Protein AF-A0A533SI82-F1 (afdb_monomer)

Radius of gyration: 21.53 Å; Cα contacts (8 Å, |Δi|>4): 261; chains: 1; bounding box: 60×44×51 Å

Foldseek 3Di:
DPPVVLLVLLVQLLVLLLLQLVLQLLCQVLVVPVPDPPVSVVSNVSSCVSNVVSVVSNCVSVVVLVVVCVVDVVSLQDLSVLLSLLSSLCSLVVLLLLLVLLLQLQVLCVVVVADSCLAPGQRVHDNSSSVSSNVSSVVSNVVSVVVVVVSVVDPCNDPSSVVSVLVSLLVQLVQLQVLQLVLVVLVVCLVPDPPPPPVRNSSSSPSNSCSSNVSSVVSNVVSVVVLVVVCPDPVSVPDPVVVVSVVVVVVVVVVSVVD

pLDDT: mean 84.88, std 14.89, range [48.56, 98.69]

Mean predicted aligned error: 7.9 Å

Sequence (259 aa):
MRTIRRIYVYLVTLVSLEVVVWGTIGLARTFVHQRQIGGMASDLAGSLALTLVGIPVFLLHWGMAQRSASRDAEEWTDRTRGVFFYAALVGTLLPAVQSGMALVDRLLLAIMRLPAASALVGNGQSAWDNGIALVINAVAALYLFNRLQRDRRLPEALPGLNEVRRLYRVVWLLYGLGLTILGVQMLVAYILRPTGGQIPASGAVLANTLTLLAAGLPLWQFTWRAMQAGLDQAGERESLLRWVVLYLLSLAGVGTVLT

Structure (mmCIF, N/CA/C/O backbone):
data_AF-A0A533SI82-F1
#
_entry.id   AF-A0A533SI82-F1
#
loop_
_atom_site.group_PDB
_atom_site.id
_a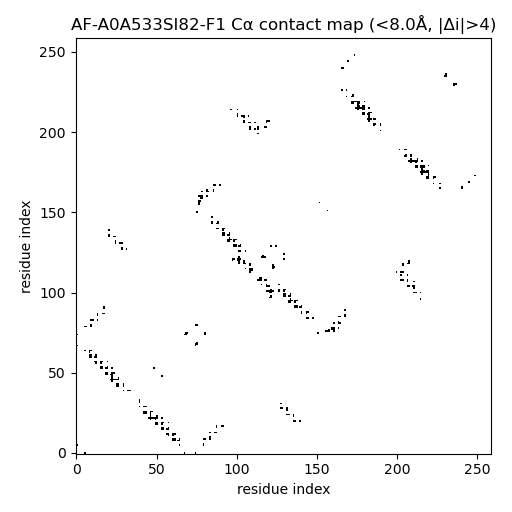tom_site.type_symbol
_atom_site.label_atom_id
_atom_site.label_alt_id
_atom_site.label_comp_id
_atom_site.label_asym_id
_atom_site.label_entity_id
_atom_site.label_seq_id
_atom_site.pdbx_PDB_ins_code
_atom_site.Cartn_x
_atom_site.Cartn_y
_atom_site.Cartn_z
_atom_site.occupancy
_atom_site.B_iso_or_equiv
_atom_site.auth_seq_id
_atom_site.auth_comp_id
_atom_site.auth_asym_id
_atom_site.auth_atom_id
_atom_site.pdbx_PDB_model_num
ATOM 1 N N . MET A 1 1 ? -21.159 -4.899 23.270 1.00 63.16 1 MET A N 1
ATOM 2 C CA . MET A 1 1 ? -20.915 -6.378 23.167 1.00 63.16 1 MET A CA 1
ATOM 3 C C . MET A 1 1 ? -19.779 -6.834 24.097 1.00 63.16 1 MET A C 1
ATOM 5 O O . MET A 1 1 ? -18.987 -5.991 24.483 1.00 63.16 1 MET A O 1
ATOM 9 N N . ARG A 1 2 ? -19.628 -8.136 24.439 1.00 80.19 2 ARG A N 1
ATOM 10 C CA . ARG A 1 2 ? -18.401 -8.631 25.127 1.00 80.19 2 ARG A CA 1
ATOM 11 C C . ARG A 1 2 ? -17.167 -8.378 24.239 1.00 80.19 2 ARG A C 1
ATOM 13 O O . ARG A 1 2 ? -17.214 -8.718 23.057 1.00 80.19 2 ARG A O 1
ATOM 20 N N . THR A 1 3 ? -16.070 -7.859 24.799 1.00 81.94 3 THR A N 1
ATOM 21 C CA . THR A 1 3 ? -14.843 -7.437 24.081 1.00 81.94 3 THR A CA 1
ATOM 22 C C . THR A 1 3 ? -14.308 -8.483 23.098 1.00 81.94 3 THR A C 1
ATOM 24 O O . THR A 1 3 ? -13.972 -8.157 21.963 1.00 81.94 3 THR A O 1
ATOM 27 N N . ILE A 1 4 ? -14.320 -9.764 23.482 1.00 86.69 4 ILE A N 1
ATOM 28 C CA . ILE A 1 4 ? -13.859 -10.880 22.636 1.00 86.69 4 ILE A CA 1
ATOM 29 C C . ILE A 1 4 ? -14.687 -10.996 21.348 1.00 86.69 4 ILE A C 1
ATOM 31 O O . ILE A 1 4 ? -14.134 -11.135 20.259 1.00 86.69 4 ILE A O 1
ATOM 35 N N . ARG A 1 5 ? -16.019 -10.884 21.447 1.00 88.69 5 ARG A N 1
ATOM 36 C CA . ARG A 1 5 ? -16.916 -10.955 20.283 1.00 88.69 5 ARG A CA 1
ATOM 37 C C . ARG A 1 5 ? -16.646 -9.807 19.313 1.00 88.69 5 ARG A C 1
ATOM 39 O O . ARG A 1 5 ? -16.683 -10.010 18.105 1.00 88.69 5 ARG A O 1
ATOM 46 N N . ARG A 1 6 ? -16.364 -8.616 19.838 1.00 86.44 6 ARG A N 1
ATOM 47 C CA . ARG A 1 6 ? -16.069 -7.422 19.041 1.00 86.44 6 ARG A CA 1
ATOM 48 C C . ARG A 1 6 ? -14.760 -7.576 18.265 1.00 86.44 6 ARG A C 1
ATOM 50 O O . ARG A 1 6 ? -14.745 -7.352 17.058 1.00 86.44 6 ARG A O 1
ATOM 57 N N . ILE A 1 7 ? -13.697 -8.034 18.934 1.00 89.50 7 ILE A N 1
ATOM 58 C CA . ILE A 1 7 ? -12.407 -8.338 18.293 1.00 89.50 7 ILE A CA 1
ATOM 59 C C . ILE A 1 7 ? -12.596 -9.377 17.185 1.00 89.50 7 ILE A C 1
ATOM 61 O O . ILE A 1 7 ? -12.136 -9.158 16.069 1.00 89.50 7 ILE A O 1
ATOM 65 N N . TYR A 1 8 ? -13.324 -10.463 17.466 1.00 93.50 8 TYR A N 1
ATOM 66 C CA . TYR A 1 8 ? -13.633 -11.495 16.475 1.00 93.50 8 TYR A CA 1
ATOM 67 C C . TYR A 1 8 ? -14.335 -10.917 15.239 1.00 93.50 8 TYR A C 1
ATOM 69 O O . TYR A 1 8 ? -13.873 -11.126 14.120 1.00 93.50 8 TYR A O 1
ATOM 77 N N . VAL A 1 9 ? -15.412 -10.144 15.424 1.00 94.25 9 VAL A N 1
ATOM 78 C CA . VAL A 1 9 ? -16.172 -9.574 14.300 1.00 94.25 9 VAL A CA 1
ATOM 79 C C . VAL A 1 9 ? -15.291 -8.658 13.450 1.00 94.25 9 VAL A C 1
ATOM 81 O O . VAL A 1 9 ? -15.310 -8.777 12.226 1.00 94.25 9 VAL A O 1
ATOM 84 N N . TYR A 1 10 ? -14.495 -7.776 14.062 1.00 93.38 10 TYR A N 1
ATOM 85 C CA . TYR A 1 10 ? -13.605 -6.886 13.311 1.00 93.38 10 TYR A CA 1
ATOM 86 C C . TYR A 1 10 ? -12.462 -7.631 12.617 1.00 93.38 10 TYR A C 1
ATOM 88 O O . TYR A 1 10 ? -12.136 -7.292 11.483 1.00 93.38 10 TYR A O 1
ATOM 96 N N . LEU A 1 11 ? -11.890 -8.661 13.246 1.00 95.69 11 LEU A N 1
ATOM 97 C CA . LEU A 1 11 ? -10.841 -9.475 12.635 1.00 95.69 11 LEU A CA 1
ATOM 98 C C . LEU A 1 11 ? -11.370 -10.232 11.413 1.00 95.69 11 LEU A C 1
ATOM 100 O O . LEU A 1 11 ? -10.774 -10.163 10.343 1.00 95.69 11 LEU A O 1
ATOM 104 N N . VAL A 1 12 ? -12.520 -10.900 11.544 1.00 97.81 12 VAL A N 1
ATOM 105 C CA . VAL A 1 12 ? -13.151 -11.609 10.421 1.00 97.81 12 VAL A CA 1
ATOM 106 C C . VAL A 1 12 ? -13.551 -10.631 9.322 1.00 97.81 12 VAL A C 1
ATOM 108 O O . VAL A 1 12 ? -13.351 -10.924 8.145 1.00 97.81 12 VAL A O 1
ATOM 111 N N . THR A 1 13 ? -14.052 -9.444 9.676 1.00 97.38 13 THR A N 1
ATOM 112 C CA . THR A 1 13 ? -14.359 -8.395 8.692 1.00 97.38 13 THR A CA 1
ATOM 113 C C . THR A 1 13 ? -13.103 -7.939 7.948 1.00 97.38 13 THR A C 1
ATOM 115 O O . THR A 1 13 ? -13.150 -7.771 6.736 1.00 97.38 13 THR A O 1
ATOM 118 N N . LEU A 1 14 ? -11.977 -7.762 8.645 1.00 97.88 14 LEU A N 1
ATOM 119 C CA . LEU A 1 14 ? -10.710 -7.357 8.035 1.00 97.88 14 LEU A CA 1
ATOM 120 C C . LEU A 1 14 ? -10.198 -8.422 7.062 1.00 97.88 14 LEU A C 1
ATOM 122 O O . LEU A 1 14 ? -9.906 -8.116 5.913 1.00 97.88 14 LEU A O 1
ATOM 126 N N . VAL A 1 15 ? -10.137 -9.679 7.504 1.00 98.19 15 VAL A N 1
ATOM 127 C CA . VAL A 1 15 ? -9.652 -10.785 6.668 1.00 98.19 15 VAL A CA 1
ATOM 128 C C . VAL A 1 15 ? -10.567 -10.997 5.463 1.00 98.19 15 VAL A C 1
ATOM 130 O O . VAL A 1 15 ? -10.088 -11.136 4.343 1.00 98.19 15 VAL A O 1
ATOM 133 N N . SER A 1 16 ? -11.887 -10.981 5.662 1.00 98.31 16 SER A N 1
ATOM 134 C CA . SER A 1 16 ? -12.836 -11.139 4.553 1.00 98.31 16 SER A CA 1
ATOM 135 C C . SER A 1 16 ? -12.820 -9.959 3.579 1.00 98.31 16 SER A C 1
ATOM 137 O O . SER A 1 16 ? -12.991 -10.183 2.385 1.00 98.31 16 SER A O 1
ATOM 139 N N . LEU A 1 17 ? -12.550 -8.732 4.040 1.00 98.38 17 LEU A N 1
ATOM 140 C CA . LEU A 1 17 ? -12.315 -7.587 3.159 1.00 98.38 17 LEU A CA 1
ATOM 141 C C . LEU A 1 17 ? -11.115 -7.834 2.238 1.00 98.38 17 LEU A C 1
ATOM 143 O O . LEU A 1 17 ? -11.249 -7.674 1.028 1.00 98.38 17 LEU A O 1
ATOM 147 N N . GLU A 1 18 ? -9.975 -8.252 2.793 1.00 98.31 18 GLU A N 1
ATOM 148 C CA . GLU A 1 18 ? -8.778 -8.569 2.003 1.00 98.31 18 GLU A CA 1
ATOM 149 C C . GLU A 1 18 ? -9.065 -9.694 1.001 1.00 98.31 18 GLU A C 1
ATOM 151 O O . GLU A 1 18 ? -8.754 -9.566 -0.181 1.00 98.31 18 GLU A O 1
ATOM 156 N N . VAL A 1 19 ? -9.755 -10.757 1.426 1.00 98.50 19 VAL A N 1
ATOM 157 C CA . VAL A 1 19 ? -10.180 -11.850 0.534 1.00 98.50 19 VAL A CA 1
ATOM 158 C C . VAL A 1 19 ? -11.037 -11.334 -0.627 1.00 98.50 19 VAL A C 1
ATOM 160 O O . VAL A 1 19 ? -10.801 -11.718 -1.773 1.00 98.50 19 VAL A O 1
ATOM 163 N N . VAL A 1 20 ? -11.997 -10.436 -0.370 1.00 98.62 20 VAL A N 1
ATOM 164 C CA . VAL A 1 20 ? -12.816 -9.824 -1.430 1.00 98.62 20 VAL A CA 1
ATOM 165 C C . VAL A 1 20 ? -11.966 -8.966 -2.361 1.00 98.62 20 VAL A C 1
ATOM 167 O O . VAL A 1 20 ? -12.130 -9.060 -3.578 1.00 98.62 20 VAL A O 1
ATOM 170 N N . VAL A 1 21 ? -11.062 -8.143 -1.826 1.00 98.50 21 VAL A N 1
ATOM 171 C CA . VAL A 1 21 ? -10.183 -7.274 -2.622 1.00 98.50 21 VAL A CA 1
ATOM 172 C C . VAL A 1 21 ? -9.299 -8.114 -3.545 1.00 98.50 21 VAL A C 1
ATOM 174 O O . VAL A 1 21 ? -9.324 -7.905 -4.758 1.00 98.50 21 VAL A O 1
ATOM 177 N N . TRP A 1 22 ? -8.592 -9.112 -3.011 1.00 97.88 22 TRP A N 1
ATOM 178 C CA . TRP A 1 22 ? -7.720 -9.992 -3.793 1.00 97.88 22 TRP A CA 1
ATOM 179 C C . TRP A 1 22 ? -8.493 -10.858 -4.791 1.00 97.88 22 TRP A C 1
ATOM 181 O O . TRP A 1 22 ? -8.070 -10.965 -5.942 1.00 97.88 22 TRP A O 1
ATOM 191 N N . GLY A 1 23 ? -9.651 -11.404 -4.403 1.00 97.75 23 GLY A N 1
ATOM 192 C CA . GLY A 1 23 ? -10.532 -12.135 -5.318 1.00 97.75 23 GLY A CA 1
ATOM 193 C C . GLY A 1 23 ? -11.011 -11.260 -6.478 1.00 97.75 23 GLY A C 1
ATOM 194 O O . GLY A 1 23 ? -10.941 -11.663 -7.636 1.00 97.75 23 GLY A O 1
ATOM 195 N N . THR A 1 24 ? -11.403 -10.014 -6.198 1.00 97.94 24 THR A N 1
ATOM 196 C CA . THR A 1 24 ? -11.850 -9.062 -7.229 1.00 97.94 24 THR A CA 1
ATOM 197 C C . THR A 1 24 ? -10.708 -8.648 -8.160 1.00 97.94 24 THR A C 1
ATOM 199 O O . THR A 1 24 ? -10.911 -8.570 -9.370 1.00 97.94 24 THR A O 1
ATOM 202 N N . ILE A 1 25 ? -9.500 -8.424 -7.626 1.00 97.38 25 ILE A N 1
ATOM 203 C CA . ILE A 1 25 ? -8.298 -8.148 -8.431 1.00 97.38 25 ILE A CA 1
ATOM 204 C C . ILE A 1 25 ? -7.989 -9.331 -9.349 1.00 97.38 25 ILE A C 1
ATOM 206 O O . ILE A 1 25 ? -7.780 -9.130 -10.545 1.00 97.38 25 ILE A O 1
ATOM 210 N N . GLY A 1 26 ? -7.988 -10.552 -8.810 1.00 95.25 26 GLY A N 1
ATOM 211 C CA . GLY A 1 26 ? -7.759 -11.774 -9.578 1.00 95.25 26 GLY A CA 1
ATOM 212 C C . GLY A 1 26 ? -8.779 -11.939 -10.702 1.00 95.25 26 GLY A C 1
ATOM 213 O O . GLY A 1 26 ? -8.396 -12.048 -11.867 1.00 95.25 26 GLY A O 1
ATOM 214 N N . LEU A 1 27 ? -10.075 -11.824 -10.385 1.00 94.31 27 LEU A N 1
ATOM 215 C CA . LEU A 1 27 ? -11.155 -11.885 -11.373 1.00 94.31 27 LEU A CA 1
ATOM 216 C C . LEU A 1 27 ? -10.958 -10.849 -12.479 1.00 94.31 27 LEU A C 1
ATOM 218 O O . LEU A 1 27 ? -10.964 -11.202 -13.655 1.00 94.31 27 LEU A O 1
ATOM 222 N N . ALA A 1 28 ? -10.717 -9.587 -12.123 1.00 94.75 28 ALA A N 1
ATOM 223 C CA . ALA A 1 28 ? -10.492 -8.522 -13.094 1.00 94.75 28 ALA A CA 1
ATOM 224 C C . ALA A 1 28 ? -9.292 -8.813 -14.016 1.00 94.75 28 ALA A C 1
ATOM 226 O O . ALA A 1 28 ? -9.371 -8.575 -15.222 1.00 94.75 28 ALA A O 1
ATOM 227 N N . ARG A 1 29 ? -8.203 -9.388 -13.486 1.00 92.94 29 ARG A N 1
ATOM 228 C CA . ARG A 1 29 ? -7.027 -9.777 -14.283 1.00 92.94 29 ARG A CA 1
ATOM 229 C C . ARG A 1 29 ? -7.328 -10.909 -15.263 1.00 92.94 29 ARG A C 1
ATOM 231 O O . ARG A 1 29 ? -6.806 -10.869 -16.379 1.00 92.94 29 ARG A O 1
ATOM 238 N N . THR A 1 30 ? -8.194 -11.865 -14.910 1.00 90.56 30 THR A N 1
ATOM 239 C CA . THR A 1 30 ? -8.569 -12.963 -15.826 1.00 90.56 30 THR A CA 1
ATOM 240 C C . THR A 1 30 ? -9.277 -12.471 -17.090 1.00 90.56 30 THR A C 1
ATOM 242 O O . THR A 1 30 ? -9.022 -12.994 -18.173 1.00 90.56 30 THR A O 1
ATOM 245 N N . PHE A 1 31 ? -10.081 -11.405 -16.995 1.00 86.88 31 PHE A N 1
ATOM 246 C CA . PHE A 1 31 ? -10.734 -10.798 -18.161 1.00 86.88 31 PHE A CA 1
ATOM 247 C C . PHE A 1 31 ? -9.752 -10.126 -19.125 1.00 86.88 31 PHE A C 1
ATOM 249 O O . PHE A 1 31 ? -10.057 -10.010 -20.309 1.00 86.88 31 PHE A O 1
ATOM 256 N N . VAL A 1 32 ? -8.583 -9.694 -18.642 1.00 87.25 32 VAL A N 1
ATOM 257 C CA . VAL A 1 32 ? -7.548 -9.062 -19.475 1.00 87.25 32 VAL A CA 1
ATOM 258 C C . VAL A 1 32 ? -6.629 -10.103 -20.118 1.00 87.25 32 VAL A C 1
ATOM 260 O O . VAL A 1 32 ? -6.249 -9.963 -21.280 1.00 87.25 32 VAL A O 1
ATOM 263 N N . HIS A 1 33 ? -6.294 -11.179 -19.404 1.00 80.12 33 HIS A N 1
ATOM 264 C CA . HIS A 1 33 ? -5.300 -12.170 -19.833 1.00 80.12 33 HIS A CA 1
ATOM 265 C C . HIS A 1 33 ? -5.865 -13.287 -20.731 1.00 80.12 33 HIS A C 1
ATOM 267 O O . HIS A 1 33 ? -5.361 -14.406 -20.695 1.00 80.12 33 HIS A O 1
ATOM 273 N N . GLN A 1 34 ? -6.857 -12.991 -21.586 1.00 62.66 34 GLN A N 1
ATOM 274 C CA . GLN A 1 34 ? -7.662 -13.928 -22.408 1.00 62.66 34 GLN A CA 1
ATOM 275 C C . GLN A 1 34 ? -6.909 -14.953 -23.306 1.00 62.66 34 GLN A C 1
ATOM 277 O O . GLN A 1 34 ? -7.550 -15.712 -24.024 1.00 62.66 34 GLN A O 1
ATOM 282 N N . ARG A 1 35 ? -5.570 -15.037 -23.285 1.00 57.12 35 ARG A N 1
ATOM 283 C CA . ARG A 1 35 ? -4.756 -15.824 -24.235 1.00 57.12 35 ARG A CA 1
ATOM 284 C C . ARG A 1 35 ? -3.995 -17.038 -23.682 1.00 57.12 35 ARG A C 1
ATOM 286 O O . ARG A 1 35 ? -3.288 -17.670 -24.460 1.00 57.12 35 ARG A O 1
ATOM 293 N N . GLN A 1 36 ? -4.108 -17.411 -22.404 1.00 56.59 36 GLN A N 1
ATOM 294 C CA . GLN A 1 36 ? -3.410 -18.600 -21.870 1.00 56.59 36 GLN A CA 1
ATOM 295 C C . GLN A 1 36 ? -4.384 -19.735 -21.518 1.00 56.59 36 GLN A C 1
ATOM 297 O O . GLN A 1 36 ? -4.986 -19.753 -20.451 1.00 56.59 36 GLN A O 1
ATOM 302 N N . ILE A 1 37 ? -4.505 -20.712 -22.423 1.00 49.94 37 ILE A N 1
ATOM 303 C CA . ILE A 1 37 ? -5.544 -21.765 -22.443 1.00 49.94 37 ILE A CA 1
ATOM 304 C C . ILE A 1 37 ? -5.427 -22.789 -21.278 1.00 49.94 37 ILE A C 1
ATOM 306 O O . ILE A 1 37 ? -6.346 -23.566 -21.056 1.00 49.94 37 ILE A O 1
ATOM 310 N N . GLY A 1 38 ? -4.353 -22.764 -20.472 1.00 56.38 38 GLY A N 1
ATOM 311 C CA . GLY A 1 38 ? -4.140 -23.705 -19.352 1.00 56.38 38 GLY A CA 1
ATOM 312 C C . GLY A 1 38 ? -4.202 -23.105 -17.938 1.00 56.38 38 GLY A C 1
ATOM 313 O O . GLY A 1 38 ? -4.844 -23.680 -17.066 1.00 56.38 38 GLY A O 1
ATOM 314 N N . GLY A 1 39 ? -3.569 -21.948 -17.698 1.00 64.06 39 GLY A N 1
ATOM 315 C CA . GLY A 1 39 ? -3.537 -21.294 -16.372 1.00 64.06 39 GLY A CA 1
ATOM 316 C C . GLY A 1 39 ? -4.796 -20.485 -16.040 1.00 64.06 39 GLY A C 1
ATOM 317 O O . GLY A 1 39 ? -5.120 -20.251 -14.880 1.00 64.06 39 GLY A O 1
ATOM 318 N N . MET A 1 40 ? -5.572 -20.116 -17.062 1.00 71.94 40 MET A N 1
ATOM 319 C CA . MET A 1 40 ? -6.753 -19.274 -16.888 1.00 71.94 40 MET A CA 1
ATOM 320 C C . MET A 1 40 ? -7.848 -19.926 -16.047 1.00 71.94 40 MET A C 1
ATOM 322 O O . MET A 1 40 ? -8.495 -19.239 -15.264 1.00 71.94 40 MET A O 1
ATOM 326 N N . ALA A 1 41 ? -8.067 -21.236 -16.195 1.00 83.75 41 ALA A N 1
ATOM 327 C CA . ALA A 1 41 ? -9.135 -21.926 -15.478 1.00 83.75 41 ALA A CA 1
ATOM 328 C C . ALA A 1 41 ? -8.853 -22.004 -13.970 1.00 83.75 41 ALA A C 1
ATOM 330 O O . ALA A 1 41 ? -9.763 -21.774 -13.177 1.00 83.75 41 ALA A O 1
ATOM 331 N N . SER A 1 42 ? -7.604 -22.272 -13.568 1.00 87.12 42 SER A N 1
ATOM 332 C CA . SER A 1 42 ? -7.208 -22.294 -12.155 1.00 87.12 42 SER A CA 1
ATOM 333 C C . SER A 1 42 ? -7.249 -20.904 -11.529 1.00 87.12 42 SER A C 1
ATOM 335 O O . SER A 1 42 ? -7.786 -20.753 -10.433 1.00 87.12 42 SER A O 1
ATOM 337 N N . ASP A 1 43 ? -6.754 -19.884 -12.235 1.00 88.19 43 ASP A N 1
ATOM 338 C CA . ASP A 1 43 ? -6.733 -18.506 -11.734 1.00 88.19 43 ASP A CA 1
ATOM 339 C C . ASP A 1 43 ? -8.150 -17.939 -11.612 1.00 88.19 43 ASP A C 1
ATOM 341 O O . ASP A 1 43 ? -8.494 -17.297 -10.615 1.00 88.19 43 ASP A O 1
ATOM 345 N N . LEU A 1 44 ? -9.005 -18.232 -12.597 1.00 91.19 44 LEU A N 1
ATOM 346 C CA . LEU A 1 44 ? -10.418 -17.873 -12.571 1.00 91.19 44 LEU A CA 1
ATOM 347 C C . LEU A 1 44 ? -11.149 -18.604 -11.447 1.00 91.19 44 LEU A C 1
ATOM 349 O O . LEU A 1 44 ? -11.853 -17.957 -10.679 1.00 91.19 44 LEU A O 1
ATOM 353 N N . ALA A 1 45 ? -10.971 -19.921 -11.313 1.00 93.56 45 ALA A N 1
ATOM 354 C CA . ALA A 1 45 ? -11.611 -20.702 -10.257 1.00 93.56 45 ALA A CA 1
ATOM 355 C C . ALA A 1 45 ? -11.176 -20.234 -8.861 1.00 93.56 45 ALA A C 1
ATOM 357 O O . ALA A 1 45 ? -12.025 -20.054 -7.990 1.00 93.56 45 ALA A O 1
ATOM 358 N N . GLY A 1 46 ? -9.881 -19.974 -8.659 1.00 94.50 46 GLY A N 1
ATOM 359 C CA . GLY A 1 46 ? -9.354 -19.434 -7.406 1.00 94.50 46 GLY A CA 1
ATOM 360 C C . GLY A 1 46 ? -9.927 -18.054 -7.088 1.00 94.50 46 GLY A C 1
ATOM 361 O O . GLY A 1 46 ? -10.407 -17.819 -5.979 1.00 94.50 46 GLY A O 1
ATOM 362 N N . SER A 1 47 ? -9.963 -17.159 -8.075 1.00 95.25 47 SER A N 1
ATOM 363 C CA . SER A 1 47 ? -10.514 -15.811 -7.902 1.00 95.25 47 SER A CA 1
ATOM 364 C C . SER A 1 47 ? -12.027 -15.836 -7.650 1.00 95.25 47 SER A C 1
ATOM 366 O O . SER A 1 47 ? -12.517 -15.138 -6.764 1.00 95.25 47 SER A O 1
ATOM 368 N N . LEU A 1 48 ? -12.767 -16.700 -8.356 1.00 96.00 48 LEU A N 1
ATOM 369 C CA . LEU A 1 48 ? -14.190 -16.947 -8.112 1.00 96.00 48 LEU A CA 1
ATOM 370 C C . LEU A 1 48 ? -14.419 -17.498 -6.707 1.00 96.00 48 LEU A C 1
ATOM 372 O O . LEU A 1 48 ? -15.317 -17.019 -6.024 1.00 96.00 48 LEU A O 1
ATOM 376 N N . ALA A 1 49 ? -13.615 -18.458 -6.249 1.00 97.38 49 ALA A N 1
ATOM 377 C CA . ALA A 1 49 ? -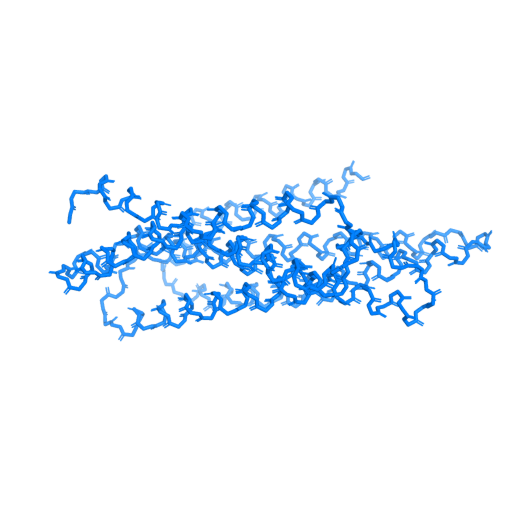13.741 -19.024 -4.910 1.00 97.38 49 ALA A CA 1
ATOM 378 C C . ALA A 1 49 ? -13.545 -17.952 -3.825 1.00 97.38 49 ALA A C 1
ATOM 380 O O . ALA A 1 49 ? -14.377 -17.834 -2.922 1.00 97.38 49 ALA A O 1
ATOM 381 N N . LEU A 1 50 ? -12.501 -17.123 -3.949 1.00 97.94 50 LEU A N 1
ATOM 382 C CA . LEU A 1 50 ? -12.260 -16.004 -3.033 1.00 97.94 50 LEU A CA 1
ATOM 383 C C . LEU A 1 50 ? -13.435 -15.022 -3.027 1.00 97.94 50 LEU A C 1
ATOM 385 O O . LEU A 1 50 ? -13.897 -14.630 -1.959 1.00 97.94 50 LEU A O 1
ATOM 389 N N . THR A 1 51 ? -13.964 -14.652 -4.192 1.00 96.94 51 THR A N 1
ATOM 390 C CA . THR A 1 51 ? -15.066 -13.687 -4.286 1.00 96.94 51 THR A CA 1
ATOM 391 C C . THR A 1 51 ? -16.397 -14.263 -3.792 1.00 96.94 51 THR A C 1
ATOM 393 O O . THR A 1 51 ? -17.095 -13.6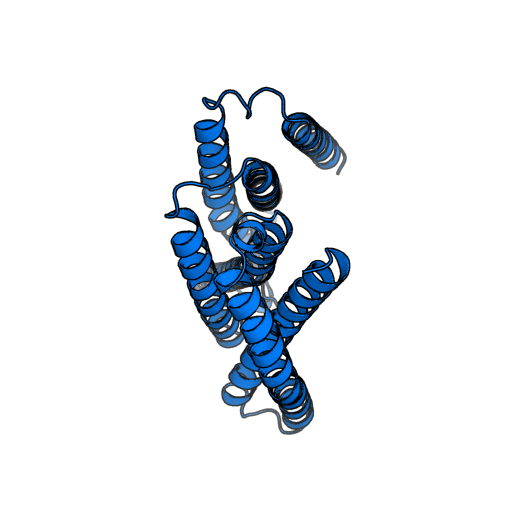04 -3.020 1.00 96.94 51 THR A O 1
ATOM 396 N N . LEU A 1 52 ? -16.743 -15.494 -4.180 1.00 97.62 52 LEU A N 1
ATOM 397 C CA . LEU A 1 52 ? -18.003 -16.152 -3.815 1.00 97.62 52 LEU A CA 1
ATOM 398 C C . LEU A 1 52 ? -18.098 -16.444 -2.316 1.00 97.62 52 LEU A C 1
ATOM 400 O O . LEU A 1 52 ? -19.185 -16.349 -1.755 1.00 97.62 52 LEU A O 1
ATOM 404 N N . VAL A 1 53 ? -16.980 -16.767 -1.658 1.00 98.00 53 VAL A N 1
ATOM 405 C CA . VAL A 1 53 ? -16.939 -16.974 -0.201 1.00 98.00 53 VAL A CA 1
ATOM 406 C C . VAL A 1 53 ? -16.724 -15.652 0.536 1.00 98.00 53 VAL A C 1
ATOM 408 O O . VAL A 1 53 ? -17.394 -15.368 1.529 1.00 98.00 53 VAL A O 1
ATOM 411 N N . GLY A 1 54 ? -15.810 -14.818 0.044 1.00 97.69 54 GLY A N 1
ATOM 412 C CA . GLY A 1 54 ? -15.415 -13.570 0.685 1.00 97.69 54 GLY A CA 1
ATOM 413 C C . GLY A 1 54 ? -16.553 -12.563 0.781 1.00 97.69 54 GLY A C 1
ATOM 414 O O . GLY A 1 54 ? -16.751 -11.991 1.852 1.00 97.69 54 GLY A O 1
ATOM 415 N N . ILE A 1 55 ? -17.327 -12.362 -0.295 1.00 98.12 55 ILE A N 1
ATOM 416 C CA . ILE A 1 55 ? -18.386 -11.340 -0.323 1.00 98.12 55 ILE A CA 1
ATOM 417 C C . ILE A 1 55 ? -19.453 -11.616 0.746 1.00 98.12 55 ILE A C 1
ATOM 419 O O . ILE A 1 55 ? -19.701 -10.719 1.556 1.00 98.12 55 ILE A O 1
ATOM 423 N N . PRO A 1 56 ? -20.074 -12.811 0.822 1.00 98.31 56 PRO A N 1
ATOM 424 C CA . PRO A 1 56 ? -21.064 -13.095 1.856 1.00 98.31 56 PRO A CA 1
ATOM 425 C C . PRO A 1 56 ? -20.498 -12.944 3.267 1.00 98.31 56 PRO A C 1
ATOM 427 O O . PRO A 1 56 ? -21.132 -12.316 4.116 1.00 98.31 56 PRO A O 1
ATOM 430 N N . VAL A 1 57 ? -19.291 -13.466 3.519 1.00 98.31 57 VAL A N 1
ATOM 431 C CA . VAL A 1 57 ? -18.653 -13.374 4.839 1.00 98.31 57 VAL A CA 1
ATOM 432 C C . VAL A 1 57 ? -18.413 -11.913 5.216 1.00 98.31 57 VAL A C 1
ATOM 434 O O . VAL A 1 57 ? -18.785 -11.511 6.323 1.00 98.31 57 VAL A O 1
ATOM 437 N N . PHE A 1 58 ? -17.874 -11.107 4.299 1.00 98.06 58 PHE A N 1
ATOM 438 C CA . PHE A 1 58 ? -17.633 -9.685 4.519 1.00 98.06 58 PHE A CA 1
ATOM 439 C C . PHE A 1 58 ? -18.936 -8.925 4.763 1.00 98.06 58 PHE A C 1
ATOM 441 O O . PHE A 1 58 ? -19.060 -8.246 5.777 1.00 98.06 58 PHE A O 1
ATOM 448 N N . LEU A 1 59 ? -19.936 -9.063 3.888 1.00 97.69 59 LEU A N 1
ATOM 449 C CA . LEU A 1 59 ? -21.204 -8.337 4.011 1.00 97.69 59 LEU A CA 1
ATOM 450 C C . LEU A 1 59 ? -21.930 -8.664 5.321 1.00 97.69 59 LEU A C 1
ATOM 452 O O . LEU A 1 59 ? -22.447 -7.757 5.981 1.00 97.69 59 LEU A O 1
ATOM 456 N N . LEU A 1 60 ? -21.935 -9.936 5.730 1.00 97.94 60 LEU A N 1
ATOM 457 C CA . LEU A 1 60 ? -22.539 -10.364 6.990 1.00 97.94 60 LEU A CA 1
ATOM 458 C C . LEU A 1 60 ? -21.818 -9.748 8.193 1.00 97.94 60 LEU A C 1
ATOM 460 O O . LEU A 1 60 ? -22.463 -9.076 9.002 1.00 97.94 60 LEU A O 1
ATOM 464 N N . HIS A 1 61 ? -20.498 -9.925 8.304 1.00 96.75 61 HIS A N 1
ATOM 465 C CA . HIS A 1 61 ? -19.732 -9.453 9.463 1.00 96.75 61 HIS A CA 1
ATOM 466 C C . HIS A 1 61 ? -19.634 -7.930 9.508 1.00 96.75 61 HIS A C 1
ATOM 468 O O . HIS A 1 61 ? -19.803 -7.331 10.571 1.00 96.75 61 HIS A O 1
ATOM 474 N N . TRP A 1 62 ? -19.488 -7.283 8.355 1.00 95.62 62 TRP A N 1
ATOM 475 C CA . TRP A 1 62 ? -19.495 -5.833 8.263 1.00 95.62 62 TRP A CA 1
ATOM 476 C C . TRP A 1 62 ? -20.861 -5.247 8.616 1.00 95.62 62 TRP A C 1
ATOM 478 O O . TRP A 1 62 ? -20.955 -4.284 9.378 1.00 95.62 62 TRP A O 1
ATOM 488 N N . GLY A 1 63 ? -21.945 -5.861 8.137 1.00 94.38 63 GLY A N 1
ATOM 489 C CA . GLY A 1 63 ? -23.301 -5.482 8.519 1.00 94.38 63 GLY A CA 1
ATOM 490 C C . GLY A 1 63 ? -23.560 -5.667 10.017 1.00 94.38 63 GLY A C 1
ATOM 491 O O . GLY A 1 63 ? -24.259 -4.853 10.621 1.00 94.38 63 GLY A O 1
ATOM 492 N N . MET A 1 64 ? -23.001 -6.712 10.637 1.00 92.12 64 MET A N 1
ATOM 493 C CA . MET A 1 64 ? -23.050 -6.909 12.090 1.00 92.12 64 MET A CA 1
ATOM 494 C C . MET A 1 64 ? -22.255 -5.827 12.828 1.00 92.12 64 MET A C 1
ATOM 496 O O . MET A 1 64 ? -22.795 -5.224 13.754 1.00 92.12 64 MET A O 1
ATOM 500 N N . ALA A 1 65 ? -21.023 -5.531 12.406 1.00 89.38 65 ALA A N 1
ATOM 501 C CA . ALA A 1 65 ? -20.179 -4.493 13.003 1.00 89.38 65 ALA A CA 1
ATOM 502 C C . ALA A 1 65 ? -20.856 -3.114 12.956 1.00 89.38 65 ALA A C 1
ATOM 504 O O . ALA A 1 65 ? -20.895 -2.390 13.951 1.00 89.38 65 ALA A O 1
ATOM 505 N N . GLN A 1 66 ? -21.469 -2.773 11.819 1.00 88.56 66 GLN A N 1
ATOM 506 C CA . GLN A 1 66 ? -22.185 -1.511 11.649 1.00 88.56 66 GLN A CA 1
ATOM 507 C C . GLN A 1 66 ? -23.434 -1.415 12.527 1.00 88.56 66 GLN A C 1
ATOM 509 O O . GLN A 1 66 ? -23.623 -0.403 13.201 1.00 88.56 66 GLN A O 1
ATOM 514 N N . ARG A 1 67 ? -24.263 -2.469 12.555 1.00 87.44 67 ARG A N 1
ATOM 515 C CA . ARG A 1 67 ? -25.461 -2.523 13.409 1.00 87.44 67 ARG A CA 1
ATOM 516 C C . ARG A 1 67 ? -25.111 -2.429 14.891 1.00 87.44 67 ARG A C 1
ATOM 518 O O . ARG A 1 67 ? -25.827 -1.775 15.646 1.00 87.44 67 ARG A O 1
ATOM 525 N N . SER A 1 68 ? -24.022 -3.077 15.296 1.00 84.00 68 SER A N 1
ATOM 526 C CA . SER A 1 68 ? -23.556 -3.088 16.686 1.00 84.00 68 SER A CA 1
ATOM 527 C C . SER A 1 68 ? -23.121 -1.701 17.121 1.00 84.00 68 SER A C 1
ATOM 529 O O . SER A 1 68 ? -23.596 -1.224 18.143 1.00 84.00 68 SER A O 1
ATOM 531 N N . ALA A 1 69 ? -22.335 -1.015 16.289 1.00 77.94 69 ALA A N 1
ATOM 532 C CA . ALA A 1 69 ? -21.993 0.374 16.544 1.00 77.94 69 ALA A CA 1
ATOM 533 C C . ALA A 1 69 ? -23.253 1.237 16.644 1.00 77.94 69 ALA A C 1
ATOM 535 O O . ALA A 1 69 ? -23.477 1.845 17.675 1.00 77.94 69 ALA A O 1
ATOM 536 N N . SER A 1 70 ? -24.160 1.228 15.658 1.00 77.75 70 SER A N 1
ATOM 537 C CA . SER A 1 70 ? -25.355 2.098 15.688 1.00 77.75 70 SER A CA 1
ATOM 538 C C . SER A 1 70 ? -26.252 1.967 16.931 1.00 77.75 70 SER A C 1
ATOM 540 O O . SER A 1 70 ? -27.049 2.862 17.180 1.00 77.75 70 SER A O 1
ATOM 542 N N . ARG A 1 71 ? -26.148 0.866 17.686 1.00 78.44 71 ARG A N 1
ATOM 543 C CA . ARG A 1 71 ? -26.962 0.591 18.878 1.00 78.44 71 ARG A CA 1
ATOM 544 C C . ARG A 1 71 ? -26.280 0.945 20.199 1.00 78.44 71 ARG A C 1
ATOM 546 O O . ARG A 1 71 ? -26.971 1.001 21.207 1.00 78.44 71 ARG A O 1
ATOM 553 N N . ASP A 1 72 ? -24.965 1.132 20.204 1.00 69.81 72 ASP A N 1
ATOM 554 C CA . ASP A 1 72 ? -24.166 1.261 21.422 1.00 69.81 72 ASP A CA 1
ATOM 555 C C . ASP A 1 72 ? -23.107 2.357 21.228 1.00 69.81 72 ASP A C 1
ATOM 557 O O . ASP A 1 72 ? -22.122 2.165 20.512 1.00 69.81 72 ASP A O 1
ATOM 561 N N . ALA A 1 73 ? -23.327 3.528 21.836 1.00 63.34 73 ALA A N 1
ATOM 562 C CA . ALA A 1 73 ? -22.424 4.679 21.739 1.00 63.34 73 ALA A CA 1
ATOM 563 C C . ALA A 1 73 ? -21.014 4.368 22.283 1.00 63.34 73 ALA A C 1
ATOM 565 O O . ALA A 1 73 ? -20.028 4.922 21.800 1.00 63.34 73 ALA A O 1
ATOM 566 N N . GLU A 1 74 ? -20.893 3.411 23.207 1.00 61.06 74 GLU A N 1
ATOM 567 C CA . GLU A 1 74 ? -19.616 2.956 23.766 1.00 61.06 74 GLU A CA 1
ATOM 568 C C . GLU A 1 74 ? -18.835 2.065 22.773 1.00 61.06 74 GLU A C 1
ATOM 570 O O . GLU A 1 74 ? -17.609 1.967 22.800 1.00 61.06 74 GLU A O 1
ATOM 575 N N . GLU A 1 75 ? -19.534 1.429 21.825 1.00 56.09 75 GLU A N 1
ATOM 576 C CA . GLU A 1 75 ? -18.943 0.640 20.735 1.00 56.09 75 GLU A CA 1
ATOM 577 C C . GLU A 1 75 ? -18.446 1.523 19.574 1.00 56.09 75 GLU A C 1
ATOM 579 O O . GLU A 1 75 ? -17.565 1.112 18.812 1.00 56.09 75 GLU A O 1
ATOM 584 N N . TRP A 1 76 ? -18.964 2.750 19.449 1.00 55.16 76 TRP A N 1
ATOM 585 C CA . TRP A 1 76 ? -18.490 3.741 18.472 1.00 55.16 76 TRP A CA 1
ATOM 586 C C . TRP A 1 76 ? -17.109 4.286 18.795 1.00 55.16 76 TRP A C 1
ATOM 588 O O . TRP A 1 76 ? -16.334 4.592 17.888 1.00 55.16 76 TRP A O 1
ATOM 598 N N . THR A 1 77 ? -16.817 4.421 20.078 1.00 60.34 77 THR A N 1
ATOM 599 C CA . THR A 1 77 ? -15.620 5.090 20.569 1.00 60.34 77 THR A CA 1
ATOM 600 C C . THR A 1 77 ? -14.503 4.110 20.944 1.00 60.34 77 THR A C 1
ATOM 602 O O . THR A 1 77 ? -13.392 4.516 21.295 1.00 60.34 77 THR A O 1
ATOM 605 N N . ASP A 1 78 ? -14.761 2.810 20.792 1.00 70.69 78 ASP A N 1
ATOM 606 C CA . ASP A 1 78 ? -13.817 1.758 21.133 1.00 70.69 78 ASP A CA 1
ATOM 607 C C . ASP A 1 78 ? -12.590 1.712 20.202 1.00 70.69 78 ASP A C 1
ATOM 609 O O . ASP A 1 78 ? -12.667 1.811 18.971 1.00 70.69 78 ASP A O 1
ATOM 613 N N . ARG A 1 79 ? -11.430 1.455 20.813 1.00 76.00 79 ARG A N 1
ATOM 614 C CA . ARG A 1 79 ? -10.125 1.303 20.159 1.00 76.00 79 ARG A CA 1
ATOM 615 C C . ARG A 1 79 ? -10.159 0.241 19.060 1.00 76.00 79 ARG A C 1
ATOM 617 O O . ARG A 1 79 ? -9.489 0.411 18.043 1.00 76.00 79 ARG A O 1
ATOM 624 N N . THR A 1 80 ? -10.938 -0.831 19.229 1.00 81.88 80 THR A N 1
ATOM 625 C CA . THR A 1 80 ? -11.002 -1.956 18.275 1.00 81.88 80 THR A CA 1
ATOM 626 C C . THR A 1 80 ? -11.488 -1.539 16.884 1.00 81.88 80 THR A C 1
ATOM 628 O O . THR A 1 80 ? -10.899 -1.947 15.882 1.00 81.88 80 THR A O 1
ATOM 631 N N . ARG A 1 81 ? -12.493 -0.658 16.804 1.00 85.00 81 ARG A N 1
ATOM 632 C CA . ARG A 1 81 ? -13.000 -0.113 15.536 1.00 85.00 81 ARG A CA 1
ATOM 633 C C . ARG A 1 81 ? -11.951 0.751 14.842 1.00 85.00 81 ARG A C 1
ATOM 635 O O . ARG A 1 81 ? -11.772 0.661 13.629 1.00 85.00 81 ARG A O 1
ATOM 642 N N . GLY A 1 82 ? -11.225 1.556 15.619 1.00 85.00 82 GLY A N 1
ATOM 643 C CA . GLY A 1 82 ? -10.081 2.317 15.123 1.00 85.00 82 GLY A CA 1
ATOM 644 C C . GLY A 1 82 ? -9.003 1.406 14.538 1.00 85.00 82 GLY A C 1
ATOM 645 O O . GLY A 1 82 ? -8.568 1.628 13.410 1.00 85.00 82 GLY A O 1
ATOM 646 N N . VAL A 1 83 ? -8.609 0.358 15.276 1.00 88.31 83 VAL A N 1
ATOM 647 C CA . VAL A 1 83 ? -7.625 -0.640 14.815 1.00 88.31 83 VAL A CA 1
ATOM 648 C C . VAL A 1 83 ? -8.066 -1.261 13.496 1.00 88.31 83 VAL A C 1
ATOM 650 O O . VAL A 1 83 ? -7.271 -1.283 12.562 1.00 88.31 83 VAL A O 1
ATOM 653 N N . PHE A 1 84 ? -9.330 -1.676 13.383 1.00 92.06 84 PHE A N 1
ATOM 654 C CA . PHE A 1 84 ? -9.887 -2.210 12.141 1.00 92.06 84 PHE A CA 1
ATOM 655 C C . PHE A 1 84 ? -9.704 -1.254 10.955 1.00 92.06 84 PHE A C 1
ATOM 657 O O . PHE A 1 84 ? -9.119 -1.646 9.949 1.00 92.06 84 PHE A O 1
ATOM 664 N N . PHE A 1 85 ? -10.161 -0.001 11.061 1.00 92.62 85 PHE A N 1
ATOM 665 C CA . PHE A 1 85 ? -10.095 0.930 9.931 1.00 92.62 85 PHE A CA 1
ATOM 666 C C . PHE A 1 85 ? -8.666 1.263 9.522 1.00 92.62 85 PHE A C 1
ATOM 668 O O . PHE A 1 85 ? -8.371 1.314 8.333 1.00 92.62 85 PHE A O 1
ATOM 675 N N . TYR A 1 86 ? -7.778 1.504 10.486 1.00 92.25 86 TYR A N 1
ATOM 676 C CA . TYR A 1 86 ? -6.388 1.817 10.170 1.00 92.25 86 TYR A CA 1
ATOM 677 C C . TYR A 1 86 ? -5.641 0.604 9.605 1.00 92.25 86 TYR A C 1
ATOM 679 O O . TYR A 1 86 ? -4.851 0.781 8.682 1.00 92.25 86 TYR A O 1
ATOM 687 N N . ALA A 1 87 ? -5.923 -0.609 10.090 1.00 94.81 87 ALA A N 1
ATOM 688 C CA . ALA A 1 87 ? -5.380 -1.838 9.516 1.00 94.81 87 ALA A CA 1
ATOM 689 C C . ALA A 1 87 ? -5.893 -2.067 8.087 1.00 94.81 87 ALA A C 1
ATOM 691 O O . ALA A 1 87 ? -5.088 -2.292 7.192 1.00 94.81 87 ALA A O 1
ATOM 692 N N . ALA A 1 88 ? -7.199 -1.921 7.848 1.00 96.81 88 ALA A N 1
ATOM 693 C CA . ALA A 1 88 ? -7.802 -2.053 6.520 1.00 96.81 88 ALA A CA 1
ATOM 694 C C . ALA A 1 88 ? -7.287 -0.986 5.537 1.00 96.81 88 ALA A C 1
ATOM 696 O O . ALA A 1 88 ? -7.058 -1.261 4.360 1.00 96.81 88 ALA A O 1
ATOM 697 N N . LEU A 1 89 ? -7.061 0.245 6.013 1.00 97.12 89 LEU A N 1
ATOM 698 C CA . LEU A 1 89 ? -6.440 1.295 5.207 1.00 97.12 89 LEU A CA 1
ATOM 699 C C . LEU A 1 89 ? -4.997 0.947 4.847 1.00 97.12 89 LEU A C 1
ATOM 701 O O . LEU A 1 89 ? -4.621 1.158 3.705 1.00 97.12 89 LEU A O 1
ATOM 705 N N . VAL A 1 90 ? -4.192 0.408 5.768 1.00 97.00 90 VAL A N 1
ATOM 706 C CA . VAL A 1 90 ? -2.838 -0.074 5.432 1.00 97.00 90 VAL A CA 1
ATOM 707 C C . VAL A 1 90 ? -2.910 -1.227 4.430 1.00 97.00 90 VAL A C 1
ATOM 709 O O . VAL A 1 90 ? -2.206 -1.181 3.424 1.00 97.00 90 VAL A O 1
ATOM 712 N N . GLY A 1 91 ? -3.785 -2.208 4.673 1.00 97.62 91 GLY A N 1
ATOM 713 C CA . GLY A 1 91 ? -3.973 -3.388 3.824 1.00 97.62 91 GLY A CA 1
ATOM 714 C C . GLY A 1 91 ? -4.352 -3.049 2.384 1.00 97.62 91 GLY A C 1
ATOM 715 O O . GLY A 1 91 ? -3.851 -3.676 1.462 1.00 97.62 91 GLY A O 1
ATOM 716 N N . THR A 1 92 ? -5.117 -1.975 2.178 1.00 98.31 92 THR A N 1
ATOM 717 C CA . THR A 1 92 ? -5.513 -1.512 0.837 1.00 98.31 92 THR A CA 1
ATOM 718 C C . THR A 1 92 ? -4.532 -0.500 0.234 1.00 98.31 92 THR A C 1
ATOM 720 O O . THR A 1 92 ? -4.117 -0.617 -0.918 1.00 98.31 92 THR A O 1
ATOM 723 N N . LEU A 1 93 ? -4.092 0.504 0.990 1.00 98.25 93 LEU A N 1
ATOM 724 C CA . LEU A 1 93 ? -3.224 1.556 0.455 1.00 98.25 93 LEU A CA 1
ATOM 725 C C . LEU A 1 93 ? -1.797 1.070 0.171 1.00 98.25 93 LEU A C 1
ATOM 72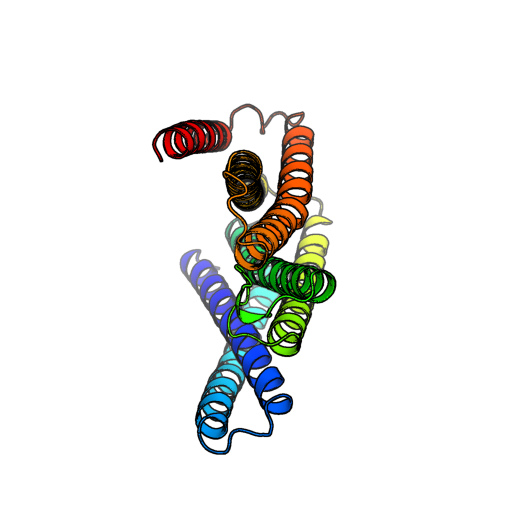7 O O . LEU A 1 93 ? -1.167 1.601 -0.741 1.00 98.25 93 LEU A O 1
ATOM 731 N N . LEU A 1 94 ? -1.261 0.092 0.909 1.00 97.69 94 LEU A N 1
ATOM 732 C CA . LEU A 1 94 ? 0.101 -0.397 0.666 1.00 97.69 94 LEU A CA 1
ATOM 733 C C . LEU A 1 94 ? 0.216 -1.093 -0.707 1.00 97.69 94 LEU A C 1
ATOM 735 O O . LEU A 1 94 ? 1.069 -0.675 -1.495 1.00 97.69 94 LEU A O 1
ATOM 739 N N . PRO A 1 95 ? -0.667 -2.043 -1.081 1.00 98.19 95 PRO A N 1
ATOM 740 C CA . PRO A 1 95 ? -0.739 -2.560 -2.446 1.00 98.19 95 PRO A CA 1
ATOM 741 C C . PRO A 1 95 ? -1.036 -1.489 -3.500 1.00 98.19 95 PRO A C 1
ATOM 743 O O . PRO A 1 95 ? -0.500 -1.570 -4.605 1.00 98.19 95 PRO A O 1
ATOM 746 N N . ALA A 1 96 ? -1.844 -0.469 -3.180 1.00 98.50 96 ALA A N 1
ATOM 747 C CA . ALA A 1 96 ? -2.084 0.649 -4.095 1.00 98.50 96 ALA A CA 1
ATOM 748 C C . ALA A 1 96 ? -0.788 1.421 -4.392 1.00 98.50 96 ALA A C 1
ATOM 750 O O . ALA A 1 96 ? -0.451 1.629 -5.555 1.00 98.50 96 ALA A O 1
ATOM 751 N N . VAL A 1 97 ? -0.013 1.785 -3.364 1.00 98.12 97 VAL A N 1
ATOM 752 C CA . VAL A 1 97 ? 1.281 2.466 -3.539 1.00 98.12 97 VAL A CA 1
ATOM 753 C C . VAL A 1 97 ? 2.263 1.585 -4.312 1.00 98.12 97 VAL A C 1
ATOM 755 O O . VAL A 1 97 ? 2.899 2.070 -5.242 1.00 98.12 97 VAL A O 1
ATOM 758 N N . GLN A 1 98 ? 2.349 0.291 -3.991 1.00 98.12 98 GLN A N 1
ATOM 759 C CA . GLN A 1 98 ? 3.185 -0.674 -4.721 1.00 98.12 98 GLN A CA 1
ATOM 760 C C . GLN A 1 98 ? 2.809 -0.769 -6.205 1.00 98.12 98 GLN A C 1
ATOM 762 O O . GLN A 1 98 ? 3.672 -0.715 -7.079 1.00 98.12 98 GLN A O 1
ATOM 767 N N . SER A 1 99 ? 1.513 -0.825 -6.503 1.00 98.38 99 SER A N 1
ATOM 768 C CA . SER A 1 99 ? 1.010 -0.858 -7.876 1.00 98.38 99 SER A CA 1
ATOM 769 C C . SER A 1 99 ? 1.280 0.456 -8.618 1.00 98.38 99 SER A C 1
ATOM 771 O O . SER A 1 99 ? 1.649 0.443 -9.790 1.00 98.38 99 SER A O 1
ATOM 773 N N . GLY A 1 100 ? 1.154 1.598 -7.934 1.00 98.25 100 GLY A N 1
ATOM 774 C CA . GLY A 1 100 ? 1.532 2.906 -8.470 1.00 98.25 100 GLY A CA 1
ATOM 775 C C . GLY 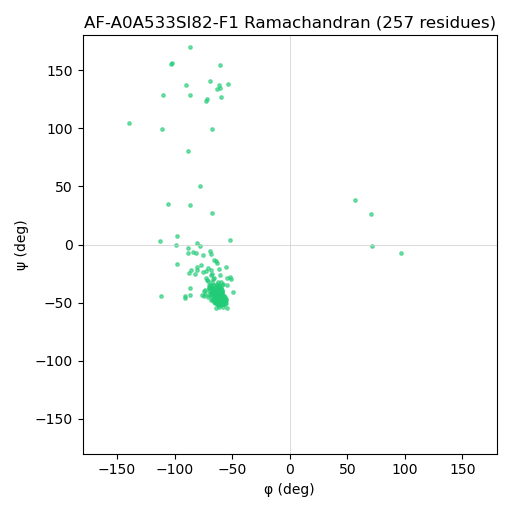A 1 100 ? 3.025 2.989 -8.796 1.00 98.25 100 GLY A C 1
ATOM 776 O O . GLY A 1 100 ? 3.385 3.413 -9.892 1.00 98.25 100 GLY A O 1
ATOM 777 N N . MET A 1 101 ? 3.888 2.508 -7.896 1.00 98.31 101 MET A N 1
ATOM 778 C CA . MET A 1 101 ? 5.331 2.408 -8.137 1.00 98.31 101 MET A CA 1
ATOM 779 C C . MET A 1 101 ? 5.640 1.535 -9.353 1.00 98.31 101 MET A C 1
ATOM 781 O O . MET A 1 101 ? 6.382 1.970 -10.221 1.00 98.31 101 MET A O 1
ATOM 785 N N . ALA A 1 102 ? 5.021 0.359 -9.481 1.00 98.19 102 ALA A N 1
ATOM 786 C CA . ALA A 1 102 ? 5.218 -0.515 -10.641 1.00 98.19 102 ALA A CA 1
ATOM 787 C C . ALA A 1 102 ? 4.832 0.141 -11.981 1.00 98.19 102 ALA A C 1
ATOM 789 O O . ALA A 1 102 ? 5.413 -0.163 -13.026 1.00 98.19 102 ALA A O 1
ATOM 790 N N . LEU A 1 103 ? 3.826 1.021 -11.983 1.00 98.31 103 LEU A N 1
ATOM 791 C CA . LEU A 1 103 ? 3.439 1.784 -13.172 1.00 98.31 103 LEU A CA 1
ATOM 792 C C . LEU A 1 103 ? 4.452 2.888 -13.490 1.00 98.31 103 LEU A C 1
ATOM 794 O O . LEU A 1 103 ? 4.816 3.044 -14.655 1.00 98.31 103 LEU A O 1
ATOM 798 N N . VAL A 1 104 ? 4.931 3.609 -12.471 1.00 98.19 104 VAL A N 1
ATOM 799 C CA . VAL A 1 104 ? 5.989 4.623 -12.617 1.00 98.19 104 VAL A CA 1
ATOM 800 C C . VAL A 1 104 ? 7.281 3.988 -13.128 1.00 98.19 104 VAL A C 1
ATOM 802 O O . VAL A 1 104 ? 7.860 4.485 -14.089 1.00 98.19 104 VAL A O 1
ATOM 805 N N . ASP A 1 105 ? 7.684 2.853 -12.561 1.00 97.38 105 ASP A N 1
ATOM 806 C CA . ASP A 1 105 ? 8.898 2.133 -12.947 1.00 97.38 105 ASP A CA 1
ATOM 807 C C . ASP A 1 105 ? 8.850 1.701 -14.410 1.00 97.38 105 ASP A C 1
ATOM 809 O O . ASP A 1 105 ? 9.743 1.986 -15.207 1.00 97.38 105 ASP A O 1
ATOM 813 N N . ARG A 1 106 ? 7.724 1.104 -14.810 1.00 96.31 106 ARG A N 1
ATOM 814 C CA . ARG A 1 106 ? 7.491 0.697 -16.196 1.00 96.31 106 ARG A CA 1
ATOM 815 C C . ARG A 1 106 ? 7.475 1.887 -17.155 1.00 96.31 106 ARG A C 1
ATOM 817 O O . ARG A 1 106 ? 7.976 1.755 -18.269 1.00 96.31 106 ARG A O 1
ATOM 824 N N . LEU A 1 107 ? 6.931 3.034 -16.742 1.00 97.19 107 LEU A N 1
ATOM 825 C CA . LEU A 1 107 ? 6.969 4.265 -17.534 1.00 97.19 107 LEU A CA 1
ATOM 826 C C . LEU A 1 107 ? 8.409 4.764 -17.719 1.00 97.19 107 LEU A C 1
ATOM 828 O O . LEU A 1 107 ? 8.802 5.073 -18.843 1.00 97.19 107 LEU A O 1
ATOM 832 N N . LEU A 1 108 ? 9.204 4.808 -16.649 1.00 96.88 108 LEU A N 1
ATOM 833 C CA . LEU A 1 108 ? 10.603 5.240 -16.702 1.00 96.88 108 LEU A CA 1
ATOM 834 C C . LEU A 1 108 ? 11.450 4.309 -17.576 1.00 96.88 108 LEU A C 1
ATOM 836 O O . LEU A 1 108 ? 12.180 4.783 -18.446 1.00 96.88 108 LEU A O 1
ATOM 840 N N . LEU A 1 109 ? 11.294 2.992 -17.418 1.00 95.88 109 LEU A N 1
ATOM 841 C CA . LEU A 1 109 ? 11.955 2.002 -18.270 1.00 95.88 109 LEU A CA 1
ATOM 842 C C . LEU A 1 109 ? 11.549 2.158 -19.739 1.00 95.88 109 LEU A C 1
ATOM 844 O O . LEU A 1 109 ? 12.412 2.105 -20.613 1.00 95.88 109 LEU A O 1
ATOM 848 N N . ALA A 1 110 ? 10.268 2.415 -20.026 1.00 95.56 110 ALA A N 1
ATOM 849 C CA . ALA A 1 110 ? 9.799 2.654 -21.389 1.00 95.56 110 ALA A CA 1
ATOM 850 C C . ALA A 1 110 ? 10.420 3.922 -22.003 1.00 95.56 110 ALA A C 1
ATOM 852 O O . ALA A 1 110 ? 10.885 3.879 -23.143 1.00 95.56 110 ALA A O 1
ATOM 853 N N . ILE A 1 111 ? 10.497 5.024 -21.245 1.00 96.12 111 ILE A N 1
ATOM 854 C CA . ILE A 1 111 ? 11.164 6.270 -21.669 1.00 96.12 111 ILE A CA 1
ATOM 855 C C . ILE A 1 111 ? 12.644 6.013 -21.982 1.00 96.12 111 ILE A C 1
ATOM 857 O O . ILE A 1 111 ? 13.163 6.503 -22.984 1.00 96.12 111 ILE A O 1
ATOM 861 N N . MET A 1 112 ? 13.310 5.195 -21.165 1.00 94.25 112 MET A N 1
ATOM 862 C CA . MET A 1 112 ? 14.715 4.813 -21.339 1.00 94.25 112 MET A CA 1
ATOM 863 C C . MET A 1 112 ? 14.932 3.698 -22.376 1.00 94.25 112 MET A C 1
ATOM 865 O O . MET A 1 112 ? 16.073 3.304 -22.610 1.00 94.25 112 MET A O 1
ATOM 869 N N . ARG A 1 113 ? 13.863 3.202 -23.022 1.00 94.06 113 ARG A N 1
ATOM 870 C CA . ARG A 1 113 ? 13.884 2.094 -23.996 1.00 94.06 113 ARG A CA 1
ATOM 871 C C . ARG A 1 113 ? 14.485 0.800 -23.432 1.00 94.06 113 ARG A C 1
ATOM 873 O O . ARG A 1 113 ? 15.193 0.076 -24.129 1.00 94.06 113 ARG A O 1
ATOM 880 N N . LEU A 1 114 ? 14.191 0.513 -22.167 1.00 92.88 114 LEU A N 1
ATOM 881 C CA . LEU A 1 114 ? 14.647 -0.674 -21.453 1.00 92.88 114 LEU A CA 1
ATOM 882 C C . LEU A 1 114 ? 13.533 -1.724 -21.324 1.00 92.88 114 LEU A C 1
ATOM 884 O O . LEU A 1 114 ? 12.347 -1.381 -21.338 1.00 92.88 114 LEU A O 1
ATOM 888 N N . PRO A 1 115 ? 13.886 -3.013 -21.171 1.00 92.50 115 PRO A N 1
ATOM 889 C CA . PRO A 1 115 ? 12.903 -4.065 -20.954 1.00 92.50 115 PRO A CA 1
ATOM 890 C C . PRO A 1 115 ? 12.115 -3.850 -19.656 1.00 92.50 115 PRO A C 1
ATOM 892 O O . PRO A 1 115 ? 12.691 -3.606 -18.599 1.00 92.50 115 PRO A O 1
ATOM 895 N N . ALA A 1 116 ? 10.795 -4.057 -19.693 1.00 91.19 116 ALA A N 1
ATOM 896 C CA . ALA A 1 116 ? 9.952 -4.003 -18.491 1.00 91.19 116 ALA A CA 1
ATOM 897 C C . ALA A 1 116 ? 10.332 -5.064 -17.435 1.00 91.19 116 ALA A C 1
ATOM 899 O O . ALA A 1 116 ? 10.036 -4.900 -16.256 1.00 91.19 116 ALA A O 1
ATOM 900 N N . ALA A 1 117 ? 11.016 -6.137 -17.847 1.00 91.31 117 ALA A N 1
ATOM 901 C CA . ALA A 1 117 ? 11.569 -7.153 -16.953 1.00 91.31 117 ALA A CA 1
ATOM 902 C C . ALA A 1 117 ? 12.750 -6.647 -16.100 1.00 91.31 117 ALA A C 1
ATOM 904 O O . ALA A 1 117 ? 13.232 -7.376 -15.242 1.00 91.31 117 ALA A O 1
ATOM 905 N N . SER A 1 118 ? 13.227 -5.421 -16.324 1.00 93.06 118 SER A N 1
ATOM 906 C CA . SER A 1 118 ? 14.245 -4.773 -15.491 1.00 93.06 118 SER A CA 1
ATOM 907 C C . SER A 1 118 ? 13.658 -3.986 -14.311 1.00 93.06 118 SER A C 1
ATOM 909 O O . SER A 1 118 ? 14.425 -3.457 -13.505 1.00 93.06 118 SER A O 1
ATOM 911 N N . ALA A 1 119 ? 12.325 -3.915 -14.209 1.00 93.94 119 ALA A N 1
ATOM 912 C CA . ALA A 1 119 ? 11.624 -3.254 -13.112 1.00 93.94 119 ALA A CA 1
ATOM 913 C C . ALA A 1 119 ? 11.920 -3.944 -11.780 1.00 93.94 119 ALA A C 1
ATOM 915 O O . ALA A 1 119 ? 11.831 -5.174 -11.683 1.00 93.94 119 ALA A O 1
ATOM 916 N N . LEU A 1 120 ? 12.230 -3.149 -10.760 1.00 93.75 120 LEU A N 1
ATOM 917 C CA . LEU A 1 120 ? 12.372 -3.605 -9.381 1.00 93.75 120 LEU A CA 1
AT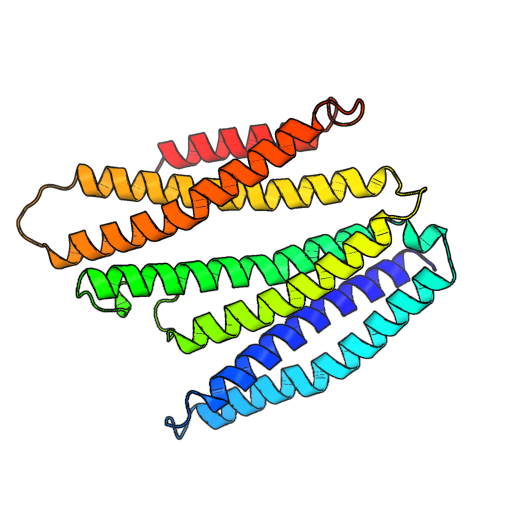OM 918 C C . LEU A 1 120 ? 10.996 -3.911 -8.784 1.00 93.75 120 LEU A C 1
ATOM 920 O O . LEU A 1 120 ? 10.831 -4.898 -8.068 1.00 93.75 120 LEU A O 1
ATOM 924 N N . VAL A 1 121 ? 9.999 -3.077 -9.098 1.00 92.75 121 VAL A N 1
ATOM 925 C CA . VAL A 1 121 ? 8.640 -3.193 -8.558 1.00 92.75 121 VAL A CA 1
ATOM 926 C C . VAL A 1 121 ? 7.675 -3.625 -9.657 1.00 92.75 121 VAL A C 1
ATOM 928 O O . VAL A 1 121 ? 7.611 -3.035 -10.732 1.00 92.75 121 VAL A O 1
ATOM 931 N N . GLY A 1 122 ? 6.888 -4.670 -9.392 1.00 89.00 122 GLY A N 1
ATOM 932 C CA . GLY A 1 122 ? 5.939 -5.203 -10.375 1.00 89.00 122 GLY A CA 1
ATOM 933 C C . GLY A 1 122 ? 6.608 -5.923 -11.551 1.00 89.00 122 GLY A C 1
ATOM 934 O O . GLY A 1 122 ? 6.024 -5.990 -12.639 1.00 89.00 122 GLY A O 1
ATOM 935 N N . ASN A 1 123 ? 7.814 -6.456 -11.328 1.00 91.38 123 ASN A N 1
ATOM 936 C CA . ASN A 1 123 ? 8.464 -7.414 -12.217 1.00 91.38 123 ASN A CA 1
ATOM 937 C C . ASN A 1 123 ? 7.534 -8.608 -12.484 1.00 91.38 123 ASN A C 1
ATOM 939 O O . ASN A 1 123 ? 6.838 -9.067 -11.577 1.00 91.38 123 ASN A O 1
ATOM 943 N N . GLY A 1 124 ? 7.477 -9.081 -13.729 1.00 88.94 124 GLY A N 1
ATOM 944 C CA . GLY A 1 124 ? 6.604 -10.195 -14.118 1.00 88.94 124 GLY A CA 1
ATOM 945 C C . GLY A 1 124 ? 5.105 -9.870 -14.159 1.00 88.94 124 GLY A C 1
ATOM 946 O O . GLY A 1 124 ? 4.314 -10.726 -14.534 1.00 88.94 124 GLY A O 1
ATOM 947 N N . GLN A 1 125 ? 4.702 -8.642 -13.825 1.00 91.50 125 GLN A N 1
ATOM 948 C CA . GLN A 1 125 ? 3.322 -8.174 -13.955 1.00 91.50 125 GLN A CA 1
ATOM 949 C C . GLN A 1 125 ? 3.182 -7.290 -15.200 1.00 91.50 125 GLN A C 1
ATOM 951 O O . GLN A 1 125 ? 4.151 -6.701 -15.682 1.00 91.50 125 GLN A O 1
ATOM 956 N N . SER A 1 126 ? 1.978 -7.168 -15.742 1.00 93.19 126 SER A N 1
ATOM 957 C CA . SER A 1 126 ? 1.658 -6.224 -16.814 1.00 93.19 126 SER A CA 1
ATOM 958 C C . SER A 1 126 ? 1.279 -4.843 -16.258 1.00 93.19 126 SER A C 1
ATOM 960 O O . SER A 1 126 ? 1.075 -4.653 -15.054 1.00 93.19 126 SER A O 1
ATOM 962 N N . ALA A 1 127 ? 1.161 -3.841 -17.134 1.00 94.62 127 ALA A N 1
ATOM 963 C CA . ALA A 1 127 ? 0.586 -2.550 -16.747 1.00 94.62 127 ALA A CA 1
ATOM 964 C C . ALA A 1 127 ? -0.874 -2.703 -16.285 1.00 94.62 127 ALA A C 1
ATOM 966 O O . ALA A 1 127 ? -1.292 -2.038 -15.342 1.00 94.62 127 ALA A O 1
ATOM 967 N N . TRP A 1 128 ? -1.626 -3.624 -16.896 1.00 95.06 128 TRP A N 1
ATOM 968 C CA . TRP A 1 128 ? -3.001 -3.913 -16.503 1.00 95.06 128 TRP A CA 1
ATOM 969 C C . TRP A 1 128 ? -3.089 -4.553 -15.121 1.00 95.06 128 TRP A C 1
ATOM 971 O O . TRP A 1 128 ? -3.936 -4.147 -14.334 1.00 95.06 128 TRP A O 1
ATOM 981 N N . ASP A 1 129 ? -2.185 -5.474 -14.780 1.00 94.94 129 ASP A N 1
ATOM 982 C CA . ASP A 1 129 ? -2.166 -6.103 -13.453 1.00 94.94 129 ASP A CA 1
ATOM 983 C C . ASP A 1 129 ? -2.016 -5.081 -12.332 1.00 94.94 129 ASP A C 1
ATOM 985 O O . ASP A 1 129 ? -2.734 -5.143 -11.328 1.00 94.94 129 ASP A O 1
ATOM 989 N N . ASN A 1 130 ? -1.095 -4.136 -12.522 1.00 97.19 130 ASN A N 1
ATOM 990 C CA . ASN A 1 130 ? -0.830 -3.066 -11.570 1.00 97.19 130 ASN A CA 1
ATOM 991 C C . ASN A 1 130 ? -1.937 -2.002 -11.609 1.00 97.19 130 ASN A C 1
ATOM 993 O O . ASN A 1 130 ? -2.387 -1.550 -10.563 1.00 97.19 130 ASN A O 1
ATOM 997 N N . GLY A 1 131 ? -2.449 -1.640 -12.789 1.00 98.12 131 GLY A N 1
ATOM 998 C CA . GLY A 1 131 ? -3.557 -0.691 -12.925 1.00 98.12 131 GLY A CA 1
ATOM 999 C C . GLY A 1 131 ? -4.838 -1.173 -12.240 1.00 98.12 131 GLY A C 1
ATOM 1000 O O . GLY A 1 131 ? -5.449 -0.431 -11.474 1.00 98.12 131 GLY A O 1
ATOM 1001 N N . ILE A 1 132 ? -5.208 -2.439 -12.446 1.00 98.06 132 ILE A N 1
ATOM 1002 C CA . ILE A 1 132 ? -6.361 -3.077 -11.797 1.00 98.06 132 ILE A CA 1
ATOM 1003 C C . ILE A 1 132 ? -6.181 -3.096 -10.278 1.00 98.06 132 ILE A C 1
ATOM 1005 O O . ILE A 1 132 ? -7.079 -2.675 -9.545 1.00 98.06 132 ILE A O 1
ATOM 1009 N N . ALA A 1 133 ? -5.017 -3.551 -9.800 1.00 98.25 133 ALA A N 1
ATOM 1010 C CA . ALA A 1 133 ? -4.732 -3.609 -8.371 1.00 98.25 133 ALA A CA 1
ATOM 1011 C C . ALA A 1 133 ? -4.750 -2.218 -7.727 1.00 98.25 133 ALA A C 1
ATOM 1013 O O . ALA A 1 133 ? -5.343 -2.060 -6.661 1.00 98.25 133 ALA A O 1
ATOM 1014 N N . LEU A 1 134 ? -4.176 -1.207 -8.388 1.00 98.56 134 LEU A N 1
ATOM 1015 C CA . LEU A 1 134 ? -4.209 0.184 -7.944 1.00 98.56 134 LEU A CA 1
ATOM 1016 C C . LEU A 1 134 ? -5.648 0.685 -7.798 1.00 98.56 134 LEU A C 1
ATOM 1018 O O . LEU A 1 134 ? -6.005 1.204 -6.744 1.00 98.56 134 LEU A O 1
ATOM 1022 N N . VAL A 1 135 ? -6.478 0.510 -8.830 1.00 98.56 135 VAL A N 1
ATOM 1023 C CA . VAL A 1 135 ? -7.856 1.020 -8.841 1.00 98.56 135 VAL A CA 1
ATOM 1024 C C . VAL A 1 135 ? -8.709 0.342 -7.775 1.00 98.56 135 VAL A C 1
ATOM 1026 O O . VAL A 1 135 ? -9.358 1.033 -6.992 1.00 98.56 135 VAL A O 1
ATOM 1029 N N . ILE A 1 136 ? -8.698 -0.991 -7.699 1.00 98.62 136 ILE A N 1
ATOM 1030 C CA . ILE A 1 136 ? -9.544 -1.726 -6.745 1.00 98.62 136 ILE A CA 1
ATOM 1031 C C . ILE A 1 136 ? -9.149 -1.388 -5.304 1.00 98.62 136 ILE A C 1
ATOM 1033 O O . ILE A 1 136 ? -10.016 -1.078 -4.483 1.00 98.62 136 ILE A O 1
ATOM 1037 N N . ASN A 1 137 ? -7.847 -1.368 -5.006 1.00 98.69 137 ASN A N 1
ATOM 1038 C CA . ASN A 1 137 ? -7.369 -0.978 -3.685 1.00 98.69 137 ASN A CA 1
ATOM 1039 C C . ASN A 1 137 ? -7.683 0.488 -3.359 1.00 98.69 137 ASN A C 1
ATOM 1041 O O . ASN A 1 137 ? -8.096 0.784 -2.240 1.00 98.69 137 ASN A O 1
ATOM 1045 N N . ALA A 1 138 ? -7.543 1.408 -4.319 1.00 98.38 138 ALA A N 1
ATOM 1046 C CA . ALA A 1 138 ? -7.872 2.817 -4.116 1.00 98.38 138 ALA A CA 1
ATOM 1047 C C . ALA A 1 138 ? -9.369 3.026 -3.844 1.00 98.38 138 ALA A C 1
ATOM 1049 O O . ALA A 1 138 ? -9.728 3.807 -2.964 1.00 98.38 138 ALA A O 1
ATOM 1050 N N . VAL A 1 139 ? -10.250 2.302 -4.543 1.00 98.50 139 VAL A N 1
ATOM 1051 C CA . VAL A 1 139 ? -11.702 2.337 -4.302 1.00 98.50 139 VAL A CA 1
ATOM 1052 C C . VAL A 1 139 ? -12.037 1.803 -2.907 1.00 98.50 139 VAL A C 1
ATOM 1054 O O . VAL A 1 139 ? -12.793 2.446 -2.172 1.00 98.50 139 VAL A O 1
ATOM 1057 N N . ALA A 1 140 ? -11.446 0.673 -2.505 1.00 98.25 140 ALA A N 1
ATOM 1058 C CA . ALA A 1 140 ? -11.631 0.118 -1.165 1.00 98.25 140 ALA A CA 1
ATOM 1059 C C . ALA A 1 140 ? -11.125 1.084 -0.076 1.00 98.25 140 ALA A C 1
ATOM 1061 O O . ALA A 1 140 ? -11.844 1.381 0.882 1.00 98.25 140 ALA A O 1
ATOM 1062 N N . ALA A 1 141 ? -9.933 1.655 -0.260 1.00 98.00 141 ALA A N 1
ATOM 1063 C CA . ALA A 1 141 ? -9.365 2.650 0.642 1.00 98.00 141 ALA A CA 1
ATOM 1064 C C . ALA A 1 141 ? -10.236 3.913 0.733 1.00 98.00 141 ALA A C 1
ATOM 1066 O O . ALA A 1 141 ? -10.460 4.426 1.830 1.00 98.00 141 ALA A O 1
ATOM 1067 N N . LEU A 1 142 ? -10.779 4.396 -0.389 1.00 97.94 142 LEU A N 1
ATOM 1068 C CA . LEU A 1 142 ? -11.668 5.558 -0.425 1.00 97.94 142 LEU A CA 1
ATOM 1069 C C . LEU A 1 142 ? -12.955 5.300 0.366 1.00 97.94 142 LEU A C 1
ATOM 1071 O O . LEU A 1 142 ? -13.386 6.153 1.146 1.00 97.94 142 LEU A O 1
ATOM 1075 N N . TYR A 1 143 ? -13.551 4.115 0.209 1.00 96.50 143 TYR A N 1
ATOM 1076 C CA . TYR A 1 143 ? -14.708 3.696 0.997 1.00 96.50 143 TYR A CA 1
ATOM 1077 C C . TYR A 1 143 ? -14.402 3.711 2.504 1.00 96.50 143 TYR A C 1
ATOM 1079 O O . TYR A 1 143 ? -15.131 4.341 3.280 1.00 96.50 143 TYR A O 1
ATOM 1087 N N . LEU A 1 144 ? -13.302 3.071 2.914 1.00 95.31 144 LEU A N 1
ATOM 1088 C CA . LEU A 1 144 ? -12.870 2.995 4.313 1.00 95.31 144 LEU A CA 1
ATOM 1089 C C . LEU A 1 144 ? -12.565 4.379 4.893 1.00 95.31 144 LEU A C 1
ATOM 1091 O O . LEU A 1 144 ? -13.000 4.696 6.000 1.00 95.31 144 LEU A O 1
ATOM 1095 N N . PHE A 1 145 ? -11.861 5.223 4.138 1.00 93.00 145 PHE A N 1
ATOM 1096 C CA . PHE A 1 145 ? -11.502 6.575 4.551 1.00 93.00 145 PHE A CA 1
ATOM 1097 C C . PHE A 1 145 ? -12.742 7.445 4.749 1.00 93.00 145 PHE A C 1
ATOM 1099 O O . PHE A 1 145 ? -12.894 8.075 5.796 1.00 93.00 145 PHE A O 1
ATOM 1106 N N . ASN A 1 146 ? -13.667 7.439 3.787 1.00 93.06 146 ASN A N 1
ATOM 1107 C CA . ASN A 1 146 ? -14.919 8.185 3.891 1.00 93.06 146 ASN A CA 1
ATOM 1108 C C . ASN A 1 146 ? -15.750 7.723 5.090 1.00 93.06 146 ASN A C 1
ATOM 1110 O O . ASN A 1 146 ? -16.365 8.546 5.772 1.00 93.06 146 ASN A O 1
ATOM 1114 N N . ARG A 1 147 ? -15.752 6.417 5.382 1.00 89.44 147 ARG A N 1
ATOM 1115 C CA . ARG A 1 147 ? -16.444 5.881 6.555 1.00 89.44 147 ARG A CA 1
ATOM 1116 C C . ARG A 1 147 ? -15.778 6.325 7.856 1.00 89.44 147 ARG A C 1
ATOM 1118 O O . ARG A 1 147 ? -16.470 6.856 8.717 1.00 89.44 147 ARG A O 1
ATOM 1125 N N . LEU A 1 148 ? -14.454 6.220 7.955 1.00 86.75 148 LEU A N 1
ATOM 1126 C CA . LEU A 1 148 ? -13.688 6.675 9.117 1.00 86.75 148 LEU A CA 1
ATOM 1127 C C . LEU A 1 148 ? -13.865 8.181 9.379 1.00 86.75 148 LEU A C 1
ATOM 1129 O O . LEU A 1 148 ? -13.940 8.603 10.529 1.00 86.75 148 LEU A O 1
ATOM 1133 N N . GLN A 1 149 ? -13.947 9.006 8.332 1.00 84.06 149 GLN A N 1
ATOM 1134 C CA . GLN A 1 149 ? -14.167 10.449 8.479 1.00 84.06 149 GLN A CA 1
ATOM 1135 C C . GLN A 1 149 ? -15.569 10.788 8.987 1.00 84.06 149 GLN A C 1
ATOM 1137 O O . GLN A 1 149 ? -15.720 11.740 9.750 1.00 84.06 149 GLN A O 1
ATOM 1142 N N . ARG A 1 150 ? -16.594 10.018 8.600 1.00 80.75 150 ARG A N 1
ATOM 1143 C CA . ARG A 1 150 ? -17.950 10.179 9.151 1.00 80.75 150 ARG A CA 1
ATOM 1144 C C . ARG A 1 150 ? -17.966 9.903 10.653 1.00 80.75 150 ARG A C 1
ATOM 1146 O O . ARG A 1 150 ? -18.578 10.669 11.387 1.00 80.75 150 ARG A O 1
ATOM 1153 N N . ASP A 1 151 ? -17.228 8.888 11.094 1.00 73.00 151 ASP A N 1
ATOM 1154 C CA . ASP A 1 151 ? -17.129 8.523 12.510 1.00 73.00 151 ASP A CA 1
ATOM 1155 C C . ASP A 1 151 ? -16.403 9.605 13.342 1.00 73.00 151 ASP A C 1
ATOM 1157 O O . ASP A 1 151 ? -16.722 9.805 14.508 1.00 73.00 151 ASP A O 1
ATOM 1161 N N . ARG A 1 152 ? -15.467 10.361 12.745 1.00 66.75 152 ARG A N 1
ATOM 1162 C CA . ARG A 1 152 ? -14.714 11.435 13.430 1.00 66.75 152 ARG A CA 1
ATOM 1163 C C . ARG A 1 152 ? -15.473 12.743 13.638 1.00 66.75 152 ARG A C 1
ATOM 1165 O O . ARG A 1 152 ? -15.018 13.564 14.424 1.00 66.75 152 ARG A O 1
ATOM 1172 N N . ARG A 1 153 ? -16.570 12.987 12.917 1.00 64.12 153 ARG A N 1
ATOM 1173 C CA . ARG A 1 153 ? -17.339 14.244 13.027 1.00 64.12 153 ARG A CA 1
ATOM 1174 C C . ARG A 1 153 ? -18.232 14.293 14.274 1.00 64.12 153 ARG A C 1
ATOM 1176 O O . ARG A 1 153 ? -18.922 15.286 14.475 1.00 64.12 153 ARG A O 1
ATOM 1183 N N . LEU A 1 154 ? -18.234 13.234 15.083 1.00 57.59 154 LEU A N 1
ATOM 1184 C CA . LEU A 1 154 ? -19.024 13.132 16.304 1.00 57.59 154 LEU A CA 1
ATOM 1185 C C . LEU A 1 154 ? -18.217 13.664 17.515 1.00 57.59 154 LEU A C 1
ATOM 1187 O O . LEU A 1 154 ? -17.027 13.357 17.607 1.00 57.59 154 LEU A O 1
ATOM 1191 N N . PRO A 1 155 ? -18.822 14.445 18.437 1.00 48.56 155 PRO A N 1
ATOM 1192 C CA . PRO A 1 155 ? -18.102 15.219 19.465 1.00 48.56 155 PRO A CA 1
ATOM 1193 C C . PRO A 1 155 ? -17.290 14.419 20.506 1.00 48.56 155 PRO A C 1
ATOM 1195 O O . PRO A 1 155 ? -16.430 14.994 21.164 1.00 48.56 155 PRO A O 1
ATOM 1198 N N . GLU A 1 156 ? -17.520 13.110 20.650 1.00 53.59 156 GLU A N 1
ATOM 1199 C CA . GLU A 1 156 ? -16.944 12.253 21.709 1.00 53.59 156 GLU A CA 1
ATOM 1200 C C . GLU A 1 156 ? -15.819 11.314 21.218 1.00 53.59 156 GLU A C 1
ATOM 1202 O O . GLU A 1 156 ? -15.680 10.178 21.675 1.00 53.59 156 GLU A O 1
ATOM 1207 N N . ALA A 1 157 ? -14.995 11.734 20.254 1.00 53.75 157 ALA A N 1
ATOM 1208 C CA . ALA A 1 157 ? -13.899 10.893 19.761 1.00 53.75 157 ALA A CA 1
ATOM 1209 C C . ALA A 1 157 ? -12.808 10.677 20.841 1.00 53.75 157 ALA A C 1
ATOM 1211 O O . ALA A 1 157 ? -11.941 11.523 21.055 1.00 53.75 157 ALA A O 1
ATOM 1212 N N . LEU A 1 158 ? -12.867 9.517 21.510 1.00 53.47 158 LEU A N 1
ATOM 1213 C CA . LEU A 1 158 ? -12.087 9.143 22.696 1.00 53.47 158 LEU A CA 1
ATOM 1214 C C . LEU A 1 158 ? -10.544 9.125 22.519 1.00 53.47 158 LEU A C 1
ATOM 1216 O O . LEU A 1 158 ? -10.033 8.812 21.437 1.00 53.47 158 LEU A O 1
ATOM 1220 N N . PRO A 1 159 ? -9.783 9.308 23.624 1.00 54.78 159 PRO A N 1
ATOM 1221 C CA . PRO A 1 159 ? -8.311 9.278 23.678 1.00 54.78 159 PRO A CA 1
ATOM 1222 C C . PRO A 1 159 ? -7.631 8.046 23.044 1.00 54.78 159 PRO A C 1
ATOM 1224 O O . PRO A 1 159 ? -6.522 8.156 22.517 1.00 54.78 159 PRO A O 1
ATOM 1227 N N . GLY A 1 160 ? -8.279 6.872 23.047 1.00 58.22 160 GLY A N 1
ATOM 1228 C CA . GLY A 1 160 ? -7.707 5.608 22.551 1.00 58.22 160 GLY A CA 1
ATOM 1229 C C . GLY A 1 160 ? -7.477 5.545 21.032 1.00 58.22 160 GLY A C 1
ATOM 1230 O O . GLY A 1 160 ? -6.627 4.785 20.563 1.00 58.22 160 GLY A O 1
ATOM 1231 N N . LEU A 1 161 ? -8.174 6.375 20.247 1.00 67.94 161 LEU A N 1
ATOM 1232 C CA . LEU A 1 161 ? -7.986 6.465 18.792 1.00 67.94 161 LEU A CA 1
ATOM 1233 C C . LEU A 1 161 ? -6.675 7.163 18.406 1.00 67.94 161 LEU A C 1
ATOM 1235 O O . LEU A 1 161 ? -6.159 6.941 17.305 1.00 67.94 161 LEU A O 1
ATOM 1239 N N . ASN A 1 162 ? -6.122 7.984 19.300 1.00 72.06 162 ASN A N 1
ATOM 1240 C CA . ASN A 1 162 ? -4.899 8.737 19.036 1.00 72.06 162 ASN A CA 1
ATOM 1241 C C . ASN A 1 162 ? -3.688 7.806 18.920 1.00 72.06 162 ASN A C 1
ATOM 1243 O O . ASN A 1 162 ? -2.855 7.989 18.033 1.00 72.06 162 ASN A O 1
ATOM 1247 N N . GLU A 1 163 ? -3.625 6.750 19.735 1.00 74.25 163 GLU A N 1
ATOM 1248 C CA . GLU A 1 163 ? -2.531 5.776 19.672 1.00 74.25 163 GLU A CA 1
ATOM 1249 C C . GLU A 1 163 ? -2.544 4.956 18.385 1.00 74.25 163 GLU A C 1
ATOM 1251 O O . GLU A 1 163 ? -1.501 4.744 17.770 1.00 74.25 163 GLU A O 1
ATOM 1256 N N . VAL A 1 164 ? -3.727 4.516 17.954 1.00 79.50 164 VAL A N 1
ATOM 1257 C CA . VAL A 1 164 ? -3.878 3.722 16.728 1.00 79.50 164 VAL A CA 1
ATOM 1258 C C . VAL A 1 164 ? -3.571 4.577 15.500 1.00 79.50 164 VAL A C 1
ATOM 1260 O O . VAL A 1 164 ? -2.856 4.144 14.600 1.00 79.50 164 VAL A O 1
ATOM 1263 N N . ARG A 1 165 ? -4.041 5.831 15.487 1.00 81.50 165 ARG A N 1
ATOM 1264 C CA . ARG A 1 165 ? -3.691 6.811 14.452 1.00 81.50 165 ARG A CA 1
ATOM 1265 C C . ARG A 1 165 ? -2.188 7.052 14.390 1.00 81.50 165 ARG A C 1
ATOM 1267 O O . ARG A 1 165 ? -1.633 7.182 13.300 1.00 81.50 165 ARG A O 1
ATOM 1274 N N . ARG A 1 166 ? -1.537 7.137 15.549 1.00 80.00 166 ARG A N 1
ATOM 1275 C CA . ARG A 1 166 ? -0.090 7.302 15.650 1.00 80.00 166 ARG A CA 1
ATOM 1276 C C . ARG A 1 166 ? 0.626 6.082 15.085 1.00 80.00 166 ARG A C 1
ATOM 1278 O O . ARG A 1 166 ? 1.472 6.263 14.221 1.00 80.00 166 ARG A O 1
ATOM 1285 N N . LEU A 1 167 ? 0.232 4.867 15.469 1.00 83.25 167 LEU A N 1
ATOM 1286 C CA . LEU A 1 167 ? 0.783 3.632 14.902 1.00 83.25 167 LEU A CA 1
ATOM 1287 C C . LEU A 1 167 ? 0.625 3.589 13.374 1.00 83.25 167 LEU A C 1
ATOM 1289 O O . LEU A 1 167 ? 1.589 3.317 12.670 1.00 83.25 167 LEU A O 1
ATOM 1293 N N . TYR A 1 168 ? -0.553 3.947 12.858 1.00 88.19 168 TYR A N 1
ATOM 1294 C CA . TYR A 1 168 ? -0.794 4.070 11.419 1.00 88.19 168 TYR A CA 1
ATOM 1295 C C . TYR A 1 168 ? 0.189 5.037 10.744 1.00 88.19 168 TYR A C 1
ATOM 1297 O O . TYR A 1 168 ? 0.805 4.690 9.740 1.00 88.19 168 TYR A O 1
ATOM 1305 N N . ARG A 1 169 ? 0.375 6.243 11.298 1.00 89.25 169 ARG A N 1
ATOM 1306 C CA . ARG A 1 169 ? 1.337 7.221 10.761 1.00 89.25 169 ARG A CA 1
ATOM 1307 C C . ARG A 1 169 ? 2.773 6.704 10.824 1.00 89.25 169 ARG A C 1
ATOM 1309 O O . ARG A 1 169 ? 3.520 6.937 9.886 1.00 89.25 169 ARG A O 1
ATOM 1316 N N . VAL A 1 170 ? 3.135 5.987 11.888 1.00 86.44 170 VAL A N 1
ATOM 1317 C CA . VAL A 1 170 ? 4.464 5.383 12.053 1.00 86.44 170 VAL A CA 1
ATOM 1318 C C . VAL A 1 170 ? 4.731 4.323 10.992 1.00 86.44 170 VAL A C 1
ATOM 1320 O O . VAL A 1 170 ? 5.802 4.343 10.397 1.00 86.44 170 VAL A O 1
ATOM 1323 N N . VAL A 1 171 ? 3.763 3.450 10.698 1.00 89.56 171 VAL A N 1
ATOM 1324 C CA . VAL A 1 171 ? 3.887 2.468 9.607 1.00 89.56 171 VAL A CA 1
ATOM 1325 C C . VAL A 1 171 ? 4.204 3.176 8.288 1.00 89.56 171 VAL A C 1
ATOM 1327 O O . VAL A 1 171 ? 5.158 2.809 7.608 1.00 89.56 171 VAL A O 1
ATOM 1330 N N . TRP A 1 172 ? 3.465 4.238 7.960 1.00 94.25 172 TRP A N 1
ATOM 1331 C CA . TRP A 1 172 ? 3.697 5.009 6.737 1.00 94.25 172 TRP A CA 1
ATOM 1332 C C . TRP A 1 172 ? 5.012 5.791 6.732 1.00 94.25 172 TRP A C 1
ATOM 1334 O O . TRP A 1 172 ? 5.661 5.865 5.690 1.00 94.25 172 TRP A O 1
ATOM 1344 N N . LEU A 1 173 ? 5.417 6.340 7.880 1.00 91.50 173 LEU A N 1
ATOM 1345 C CA . LEU A 1 173 ? 6.696 7.026 8.041 1.00 91.50 173 LEU A CA 1
ATOM 1346 C C . LEU A 1 173 ? 7.857 6.067 7.771 1.00 91.50 173 LEU A C 1
ATOM 1348 O O . LEU A 1 173 ? 8.726 6.384 6.966 1.00 91.50 173 LEU A O 1
ATOM 1352 N N . LEU A 1 174 ? 7.857 4.899 8.422 1.00 88.69 174 LEU A N 1
ATOM 1353 C CA . LEU A 1 174 ? 8.913 3.896 8.274 1.00 88.69 174 LEU A CA 1
ATOM 1354 C C . LEU A 1 174 ? 8.951 3.334 6.856 1.00 88.69 174 LEU A C 1
ATOM 1356 O O . LEU A 1 174 ? 10.025 3.199 6.281 1.00 88.69 174 LEU A O 1
ATOM 1360 N N . TYR A 1 175 ? 7.787 3.060 6.271 1.00 94.88 175 TYR A N 1
ATOM 1361 C CA . TYR A 1 175 ? 7.694 2.575 4.901 1.00 94.88 175 TYR A CA 1
ATOM 1362 C C . TYR A 1 175 ? 8.217 3.608 3.887 1.00 94.88 175 TYR A C 1
ATOM 1364 O O . TYR A 1 175 ? 9.089 3.288 3.083 1.00 94.88 175 TYR A O 1
ATOM 1372 N N . GLY A 1 176 ? 7.764 4.866 3.956 1.00 95.12 176 GLY A N 1
ATOM 1373 C CA . GLY A 1 176 ? 8.240 5.937 3.069 1.00 95.12 176 GLY A CA 1
ATOM 1374 C C . GLY A 1 176 ? 9.725 6.260 3.258 1.00 95.12 176 GLY A C 1
ATOM 1375 O O . GLY A 1 176 ? 10.446 6.474 2.280 1.00 95.12 176 GLY A O 1
ATOM 1376 N N . LEU A 1 177 ? 10.204 6.246 4.504 1.00 92.06 177 LEU A N 1
ATOM 1377 C CA . LEU A 1 177 ? 11.619 6.426 4.806 1.00 92.06 177 LEU A CA 1
ATOM 1378 C C . LEU A 1 177 ? 12.457 5.268 4.256 1.00 92.06 177 LEU A C 1
ATOM 1380 O O . LEU A 1 177 ? 13.480 5.522 3.635 1.00 92.06 177 LEU A O 1
ATOM 1384 N N . GLY A 1 178 ? 12.012 4.020 4.422 1.00 92.31 178 GLY A N 1
ATOM 1385 C CA . GLY A 1 178 ? 12.690 2.845 3.874 1.00 92.31 178 GLY A CA 1
ATOM 1386 C C . GLY A 1 178 ? 12.839 2.921 2.354 1.00 92.31 178 GLY A C 1
ATOM 1387 O O . GLY A 1 178 ? 13.939 2.740 1.839 1.00 92.31 178 GLY A O 1
ATOM 1388 N N . LEU A 1 179 ? 11.769 3.289 1.638 1.00 96.50 179 LEU A N 1
ATOM 1389 C CA . LEU A 1 179 ? 11.830 3.528 0.189 1.00 96.50 179 LEU A CA 1
ATOM 1390 C C . LEU A 1 179 ? 12.820 4.647 -0.168 1.00 96.50 179 LEU A C 1
ATOM 1392 O O . LEU A 1 179 ? 13.593 4.507 -1.113 1.00 96.50 179 LEU A O 1
ATOM 1396 N N . THR A 1 180 ? 12.825 5.739 0.602 1.00 96.25 180 THR A N 1
ATOM 1397 C CA . THR A 1 180 ? 13.748 6.865 0.393 1.00 96.25 180 THR A CA 1
ATOM 1398 C C . THR A 1 180 ? 15.200 6.442 0.593 1.00 96.25 180 THR A C 1
ATOM 1400 O O . THR A 1 180 ? 16.036 6.738 -0.252 1.00 96.25 180 THR A O 1
ATOM 1403 N N . ILE A 1 181 ? 15.500 5.728 1.679 1.00 93.50 181 ILE A N 1
ATOM 1404 C CA . ILE A 1 181 ? 16.845 5.235 1.994 1.00 93.50 181 ILE A CA 1
ATOM 1405 C C . ILE A 1 181 ? 17.339 4.310 0.884 1.00 93.50 181 ILE A C 1
ATOM 1407 O O . ILE A 1 181 ? 18.423 4.540 0.356 1.00 93.50 181 ILE A O 1
ATOM 1411 N N . LEU A 1 182 ? 16.536 3.318 0.487 1.00 93.62 182 LEU A N 1
ATOM 1412 C CA . LEU A 1 182 ? 16.895 2.397 -0.594 1.00 93.62 182 LEU A CA 1
ATOM 1413 C C . LEU A 1 182 ? 17.122 3.147 -1.913 1.00 93.62 182 LEU A C 1
ATOM 1415 O O . LEU A 1 182 ? 18.112 2.905 -2.598 1.00 93.62 182 LEU A O 1
ATOM 1419 N N . GLY A 1 183 ? 16.255 4.110 -2.242 1.00 95.19 183 GLY A N 1
ATOM 1420 C CA . GLY A 1 183 ? 16.428 4.965 -3.415 1.00 95.19 183 GLY A CA 1
ATOM 1421 C C . GLY A 1 183 ? 17.724 5.780 -3.363 1.00 95.19 183 GLY A C 1
ATOM 1422 O O . GLY A 1 183 ? 18.462 5.823 -4.341 1.00 95.19 183 GLY A O 1
ATOM 1423 N N . VAL A 1 184 ? 18.059 6.384 -2.221 1.00 95.06 184 VAL A N 1
ATOM 1424 C CA . VAL A 1 184 ? 19.310 7.143 -2.054 1.00 95.06 184 VAL A CA 1
ATOM 1425 C C . VAL A 1 184 ? 20.531 6.226 -2.142 1.00 95.06 184 VAL A C 1
ATOM 1427 O O . VAL A 1 184 ? 21.489 6.574 -2.828 1.00 95.06 184 VAL A O 1
ATOM 1430 N N . GLN A 1 185 ? 20.499 5.048 -1.514 1.00 92.69 185 GLN A N 1
ATOM 1431 C CA . GLN A 1 185 ? 21.574 4.056 -1.613 1.00 92.69 185 GLN A CA 1
ATOM 1432 C C . GLN A 1 185 ? 21.810 3.643 -3.072 1.00 92.69 185 GLN A C 1
ATOM 1434 O O . GLN A 1 185 ? 22.948 3.667 -3.541 1.00 92.69 185 GLN A O 1
ATOM 1439 N N . MET A 1 186 ? 20.741 3.341 -3.818 1.00 93.00 186 MET A N 1
ATOM 1440 C CA . MET A 1 186 ? 20.841 3.010 -5.242 1.00 93.00 186 MET A CA 1
ATOM 1441 C C . MET A 1 186 ? 21.355 4.187 -6.079 1.00 93.00 186 MET A C 1
ATOM 1443 O O . MET A 1 186 ? 22.170 3.975 -6.976 1.00 93.00 186 MET A O 1
ATOM 1447 N N . LEU A 1 187 ? 20.947 5.422 -5.768 1.00 93.38 187 LEU A N 1
ATOM 1448 C CA . LEU A 1 187 ? 21.429 6.624 -6.451 1.00 93.38 187 LEU A CA 1
ATOM 1449 C C . LEU A 1 187 ? 22.930 6.835 -6.240 1.00 93.38 187 LEU A C 1
ATOM 1451 O O . LEU A 1 187 ? 23.660 7.078 -7.199 1.00 93.38 187 LEU A O 1
ATOM 1455 N N . VAL A 1 188 ? 23.399 6.725 -4.997 1.00 91.06 188 VAL A N 1
ATOM 1456 C CA . VAL A 1 188 ? 24.822 6.855 -4.662 1.00 91.06 188 VAL A CA 1
ATOM 1457 C C . VAL A 1 188 ? 25.622 5.753 -5.353 1.00 91.06 188 VAL A C 1
ATOM 1459 O O . VAL A 1 188 ? 26.610 6.048 -6.022 1.00 91.06 188 VAL A O 1
ATOM 1462 N N . ALA A 1 189 ? 25.163 4.501 -5.273 1.00 88.00 189 ALA A N 1
ATOM 1463 C CA . ALA A 1 189 ? 25.803 3.378 -5.953 1.00 88.00 189 ALA A CA 1
ATOM 1464 C C . ALA A 1 189 ? 25.847 3.571 -7.478 1.00 88.00 189 ALA A C 1
ATOM 1466 O O . ALA A 1 189 ? 26.847 3.241 -8.109 1.00 88.00 189 ALA A O 1
ATOM 1467 N N . TYR A 1 190 ? 24.791 4.135 -8.072 1.00 88.69 190 TYR A N 1
ATOM 1468 C CA 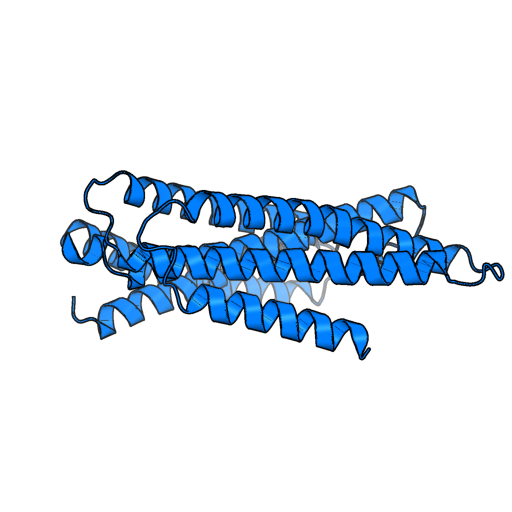. TYR A 1 190 ? 24.738 4.469 -9.494 1.00 88.69 190 TYR A CA 1
ATOM 1469 C C . TYR A 1 190 ? 25.768 5.542 -9.877 1.00 88.69 190 TYR A C 1
ATOM 1471 O O . TYR A 1 190 ? 26.486 5.361 -10.857 1.00 88.69 190 TYR A O 1
ATOM 1479 N N . ILE A 1 191 ? 25.873 6.625 -9.097 1.00 88.75 191 ILE A N 1
ATOM 1480 C CA . ILE A 1 191 ? 26.809 7.737 -9.345 1.00 88.75 191 ILE A CA 1
ATOM 1481 C C . ILE A 1 191 ? 28.268 7.287 -9.201 1.00 88.75 191 ILE A C 1
ATOM 1483 O O . ILE A 1 191 ? 29.119 7.698 -9.985 1.00 88.75 191 ILE A O 1
ATOM 1487 N N . LEU A 1 192 ? 28.562 6.445 -8.208 1.00 87.50 192 LEU A N 1
ATOM 1488 C CA . LEU A 1 192 ? 29.921 5.973 -7.924 1.00 87.50 192 LEU A CA 1
ATOM 1489 C C . LEU A 1 192 ? 30.369 4.815 -8.830 1.00 87.50 192 LEU A C 1
ATOM 1491 O O . LEU A 1 192 ? 31.530 4.406 -8.770 1.00 87.50 192 LEU A O 1
ATOM 1495 N N . ARG A 1 193 ? 29.477 4.260 -9.661 1.00 82.81 193 ARG A N 1
ATOM 1496 C CA . ARG A 1 193 ? 29.799 3.106 -10.504 1.00 82.81 193 ARG A CA 1
ATOM 1497 C C . ARG A 1 193 ? 30.736 3.515 -11.653 1.00 82.81 193 ARG A C 1
ATOM 1499 O O . ARG A 1 193 ? 30.361 4.371 -12.454 1.00 82.81 193 ARG A O 1
ATOM 1506 N N . PRO A 1 194 ? 31.905 2.864 -11.819 1.00 74.06 194 PRO A N 1
ATOM 1507 C CA . PRO A 1 194 ? 32.796 3.136 -12.944 1.00 74.06 194 PRO A CA 1
ATOM 1508 C C . PRO A 1 194 ? 32.086 2.866 -14.278 1.00 74.06 194 PRO A C 1
ATOM 1510 O O . PRO A 1 194 ? 31.548 1.778 -14.500 1.00 74.06 194 PRO A O 1
ATOM 1513 N N . THR A 1 195 ? 32.086 3.845 -15.181 1.00 66.56 195 THR A N 1
ATOM 1514 C CA . THR A 1 195 ? 31.357 3.844 -16.462 1.00 66.56 195 THR A CA 1
ATOM 1515 C C . THR A 1 195 ? 32.053 3.010 -17.547 1.00 66.56 195 THR A C 1
ATOM 1517 O O . THR A 1 195 ? 32.226 3.452 -18.679 1.00 66.56 195 THR A O 1
ATOM 1520 N N . GLY A 1 196 ? 32.420 1.764 -17.234 1.00 62.16 196 GLY A N 1
ATOM 1521 C CA . GLY A 1 196 ? 33.091 0.814 -18.138 1.00 62.16 196 GLY A CA 1
ATOM 1522 C C . GLY A 1 196 ? 32.255 0.300 -19.329 1.00 62.16 196 GLY A C 1
ATOM 1523 O O . GLY A 1 196 ? 32.486 -0.810 -19.791 1.00 62.16 196 GLY A O 1
ATOM 1524 N N . GLY A 1 197 ? 31.268 1.063 -19.816 1.00 57.34 197 GLY A N 1
ATOM 1525 C CA . GLY A 1 197 ? 30.600 0.836 -21.108 1.00 57.34 197 GLY A CA 1
ATOM 1526 C C . GLY A 1 197 ? 29.268 0.067 -21.117 1.00 57.34 197 GLY A C 1
ATOM 1527 O O . GLY A 1 197 ? 28.610 0.033 -22.154 1.00 57.34 197 GLY A O 1
ATOM 1528 N N . GLN A 1 198 ? 28.797 -0.511 -20.005 1.00 60.97 198 GLN A N 1
ATOM 1529 C CA . GLN A 1 198 ? 27.502 -1.223 -19.971 1.00 60.97 198 GLN A CA 1
ATOM 1530 C C . GLN A 1 198 ? 26.319 -0.291 -19.642 1.00 60.97 198 GLN A C 1
ATOM 1532 O O . GLN A 1 198 ? 25.827 -0.241 -18.516 1.00 60.97 198 GLN A O 1
ATOM 1537 N N . ILE A 1 199 ? 25.843 0.434 -20.655 1.00 59.88 199 ILE A N 1
ATOM 1538 C CA . ILE A 1 199 ? 24.729 1.402 -20.572 1.00 59.88 199 ILE A CA 1
ATOM 1539 C C . ILE A 1 199 ? 23.357 0.774 -20.193 1.00 59.88 199 ILE A C 1
ATOM 1541 O O . ILE A 1 199 ? 22.607 1.403 -19.446 1.00 59.88 199 ILE A O 1
ATOM 1545 N N . PRO A 1 200 ? 22.979 -0.453 -20.622 1.00 59.34 200 PRO A N 1
ATOM 1546 C CA . PRO A 1 200 ? 21.648 -0.996 -20.307 1.00 59.34 200 PRO A CA 1
ATOM 1547 C C . PRO A 1 200 ? 21.441 -1.298 -18.816 1.00 59.34 200 PRO A C 1
ATOM 1549 O O . PRO A 1 200 ? 20.373 -1.043 -18.262 1.00 59.34 200 PRO A O 1
ATOM 1552 N N . ALA A 1 201 ? 22.476 -1.818 -18.148 1.00 67.00 201 ALA A N 1
ATOM 1553 C CA . ALA A 1 201 ? 22.420 -2.157 -16.728 1.00 67.00 201 ALA A CA 1
ATOM 1554 C C . ALA A 1 201 ? 22.412 -0.908 -15.835 1.00 67.00 201 ALA A C 1
ATOM 1556 O O . ALA A 1 201 ? 21.843 -0.936 -14.746 1.00 67.00 201 ALA A O 1
ATOM 1557 N N . SER A 1 202 ? 23.022 0.193 -16.286 1.00 79.12 202 SER A N 1
ATOM 1558 C CA . SER A 1 202 ? 22.997 1.459 -15.558 1.00 79.12 202 SER A CA 1
ATOM 1559 C C . SER A 1 202 ? 21.622 2.131 -15.676 1.00 79.12 202 SER A C 1
ATOM 1561 O O . SER A 1 202 ? 21.053 2.523 -14.658 1.00 79.12 202 SER A O 1
ATOM 1563 N N . GLY A 1 203 ? 21.021 2.168 -16.870 1.00 88.25 203 GLY A N 1
ATOM 1564 C CA . GLY A 1 203 ? 19.703 2.781 -17.068 1.00 88.25 203 GLY A CA 1
ATOM 1565 C C . GLY A 1 203 ? 18.587 2.141 -16.227 1.00 88.25 203 GLY A C 1
ATOM 1566 O O . GLY A 1 203 ? 17.766 2.854 -15.656 1.00 88.25 203 GLY A O 1
ATOM 1567 N N . ALA A 1 204 ? 18.590 0.813 -16.067 1.00 91.69 204 ALA A N 1
ATOM 1568 C CA . ALA A 1 204 ? 17.597 0.126 -15.236 1.00 91.69 204 ALA A CA 1
ATOM 1569 C C . ALA A 1 204 ? 17.729 0.497 -13.752 1.00 91.69 204 ALA A C 1
ATOM 1571 O O . ALA A 1 204 ? 16.734 0.766 -13.084 1.00 91.69 204 ALA A O 1
ATOM 1572 N N . VAL A 1 205 ? 18.964 0.561 -13.241 1.00 92.50 205 VAL A N 1
ATOM 1573 C CA . VAL A 1 205 ? 19.231 0.998 -11.862 1.00 92.50 205 VAL A CA 1
ATOM 1574 C C . VAL A 1 205 ? 18.742 2.428 -11.654 1.00 92.50 205 VAL A C 1
ATOM 1576 O O . VAL A 1 205 ? 18.116 2.702 -10.632 1.00 92.50 205 VAL A O 1
ATOM 1579 N N . LEU A 1 206 ? 18.962 3.321 -12.623 1.00 93.81 206 LEU A N 1
ATOM 1580 C CA . LEU A 1 206 ? 18.468 4.694 -12.557 1.00 93.81 206 LEU A CA 1
ATOM 1581 C C . LEU A 1 206 ? 16.933 4.760 -12.546 1.00 93.81 206 LEU A C 1
ATOM 1583 O O . LEU A 1 206 ? 16.376 5.460 -11.705 1.00 93.81 206 LEU A O 1
ATOM 1587 N N . ALA A 1 207 ? 16.243 4.024 -13.423 1.00 95.88 207 ALA A N 1
ATOM 1588 C CA . ALA A 1 207 ? 14.777 3.967 -13.429 1.00 95.88 207 ALA A CA 1
ATOM 1589 C C . ALA A 1 207 ? 14.223 3.482 -12.076 1.00 95.88 207 ALA A C 1
ATOM 1591 O O . ALA A 1 207 ? 13.422 4.180 -11.456 1.00 95.88 207 ALA A O 1
ATOM 1592 N N . ASN A 1 208 ? 14.751 2.367 -11.563 1.00 96.12 208 ASN A N 1
ATOM 1593 C CA . ASN A 1 208 ? 14.360 1.797 -10.272 1.00 96.12 208 ASN A CA 1
ATOM 1594 C C . ASN A 1 208 ? 14.607 2.780 -9.110 1.00 96.12 208 ASN A C 1
ATOM 1596 O O . ASN A 1 208 ? 13.763 2.957 -8.231 1.00 96.12 208 ASN A O 1
ATOM 1600 N N . THR A 1 209 ? 15.751 3.468 -9.136 1.00 96.44 209 THR A N 1
ATOM 1601 C CA . THR A 1 209 ? 16.122 4.507 -8.164 1.00 96.44 209 THR A CA 1
ATOM 1602 C C . THR A 1 209 ? 15.105 5.644 -8.153 1.00 96.44 209 THR A C 1
ATOM 1604 O O . THR A 1 209 ? 14.600 6.032 -7.098 1.00 96.44 209 THR A O 1
ATOM 1607 N N . LEU A 1 210 ? 14.782 6.173 -9.335 1.00 97.62 210 LEU A N 1
ATOM 1608 C CA . LEU A 1 210 ? 13.827 7.263 -9.489 1.00 97.62 210 LEU A CA 1
ATOM 1609 C C . LEU A 1 210 ? 12.424 6.846 -9.040 1.00 97.62 210 LEU A C 1
ATOM 1611 O O . LEU A 1 210 ? 11.755 7.642 -8.388 1.00 97.62 210 LEU A O 1
ATOM 1615 N N . THR A 1 211 ? 12.003 5.606 -9.298 1.00 98.19 211 THR A N 1
ATOM 1616 C CA . THR A 1 211 ? 10.732 5.058 -8.798 1.00 98.19 211 THR A CA 1
ATOM 1617 C C . THR A 1 211 ? 10.665 5.083 -7.270 1.00 98.19 211 THR A C 1
ATOM 1619 O O . THR A 1 211 ? 9.697 5.598 -6.701 1.00 98.19 211 THR A O 1
ATOM 1622 N N . LEU A 1 212 ? 11.694 4.558 -6.594 1.00 98.06 212 LEU A N 1
ATOM 1623 C CA . LEU A 1 212 ? 11.742 4.517 -5.129 1.00 98.06 212 LEU A CA 1
ATOM 1624 C C . LEU A 1 212 ? 11.733 5.921 -4.521 1.00 98.06 212 LEU A C 1
ATOM 1626 O O . LEU A 1 212 ? 11.004 6.164 -3.561 1.00 98.06 212 LEU A O 1
ATOM 1630 N N . LEU A 1 213 ? 12.486 6.861 -5.097 1.00 97.88 213 LEU A N 1
ATOM 1631 C CA . LEU A 1 213 ? 12.526 8.248 -4.628 1.00 97.88 213 LEU A CA 1
ATOM 1632 C C . LEU A 1 213 ? 11.215 8.994 -4.905 1.00 97.88 213 LEU A C 1
ATOM 1634 O O . LEU A 1 213 ? 10.745 9.734 -4.038 1.00 97.88 213 LEU A O 1
ATOM 1638 N N . ALA A 1 214 ? 10.598 8.774 -6.070 1.00 97.38 214 ALA A N 1
ATOM 1639 C CA . ALA A 1 214 ? 9.338 9.404 -6.457 1.00 97.38 214 ALA A CA 1
ATOM 1640 C C . ALA A 1 214 ? 8.178 9.019 -5.527 1.00 97.38 214 ALA A C 1
ATOM 1642 O O . ALA A 1 214 ? 7.298 9.842 -5.284 1.00 97.38 214 ALA A O 1
ATOM 1643 N N . ALA A 1 215 ? 8.180 7.801 -4.978 1.00 96.94 215 ALA A N 1
ATOM 1644 C CA . ALA A 1 215 ? 7.192 7.373 -3.989 1.00 96.94 215 ALA A CA 1
ATOM 1645 C C . ALA A 1 215 ? 7.632 7.651 -2.543 1.00 96.94 215 ALA A C 1
ATOM 1647 O O . ALA A 1 215 ? 6.840 8.141 -1.736 1.00 96.94 215 ALA A O 1
ATOM 1648 N N . GLY A 1 216 ? 8.889 7.354 -2.212 1.00 96.25 216 GLY A N 1
ATOM 1649 C CA . GLY A 1 216 ? 9.435 7.443 -0.862 1.00 96.25 216 GLY A CA 1
ATOM 1650 C C . GLY A 1 216 ? 9.473 8.868 -0.322 1.00 96.25 216 GLY A C 1
ATOM 1651 O O . GLY A 1 216 ? 8.943 9.111 0.764 1.00 96.25 216 GLY A O 1
ATOM 1652 N N . LEU A 1 217 ? 10.027 9.821 -1.086 1.00 95.75 217 LEU A N 1
ATOM 1653 C CA . LEU A 1 217 ? 10.225 11.197 -0.614 1.00 95.75 217 LEU A CA 1
ATOM 1654 C C . LEU A 1 217 ? 8.901 11.900 -0.281 1.00 95.75 217 LEU A C 1
ATOM 1656 O O . LEU A 1 217 ? 8.786 12.419 0.835 1.00 95.75 217 LEU A O 1
ATOM 1660 N N . PRO A 1 218 ? 7.877 11.918 -1.165 1.00 97.25 218 PRO A N 1
ATOM 1661 C CA . PRO A 1 218 ? 6.613 12.572 -0.839 1.00 97.25 218 PRO A CA 1
ATOM 1662 C C . PRO A 1 218 ? 5.907 11.903 0.339 1.00 97.25 218 PRO A C 1
ATOM 1664 O O . PRO A 1 218 ? 5.346 12.595 1.188 1.00 97.25 218 PRO A O 1
ATOM 1667 N N . LEU A 1 219 ? 5.955 10.569 0.417 1.00 95.44 219 LEU A N 1
ATOM 1668 C CA . LEU A 1 219 ? 5.284 9.800 1.460 1.00 95.44 219 LEU A CA 1
ATOM 1669 C C . LEU A 1 219 ? 5.917 10.027 2.833 1.00 95.44 219 LEU A C 1
ATOM 1671 O O . LEU A 1 219 ? 5.211 10.334 3.797 1.00 95.44 219 LEU A O 1
ATOM 1675 N N . TRP A 1 220 ? 7.245 9.940 2.917 1.00 94.00 220 TRP A N 1
ATOM 1676 C CA . TRP A 1 220 ? 8.000 10.262 4.123 1.00 94.00 220 TRP A CA 1
ATOM 1677 C C . TRP A 1 220 ? 7.764 11.714 4.548 1.00 94.00 220 TRP A C 1
ATOM 1679 O O . TRP A 1 220 ? 7.366 11.964 5.682 1.00 94.00 220 TRP A O 1
ATOM 1689 N N . GLN A 1 221 ? 7.910 12.673 3.631 1.00 94.06 221 GLN A N 1
ATOM 1690 C CA . GLN A 1 221 ? 7.777 14.090 3.964 1.00 94.06 221 GLN A CA 1
ATOM 1691 C C . GLN A 1 221 ? 6.359 14.454 4.420 1.00 94.06 221 GLN A C 1
ATOM 1693 O O . GLN A 1 221 ? 6.183 15.202 5.385 1.00 94.06 221 GLN A O 1
ATOM 1698 N N . PHE A 1 222 ? 5.333 13.928 3.749 1.00 93.50 222 PHE A N 1
ATOM 1699 C CA . PHE A 1 222 ? 3.939 14.151 4.125 1.00 93.50 222 PHE A CA 1
ATOM 1700 C C . PHE A 1 222 ? 3.633 13.574 5.510 1.00 93.50 222 PHE A C 1
ATOM 1702 O O . PHE A 1 222 ? 3.060 14.258 6.360 1.00 93.50 222 PHE A O 1
ATOM 1709 N N . THR A 1 223 ? 4.030 12.325 5.754 1.00 89.69 223 THR A N 1
ATOM 1710 C CA . THR A 1 223 ? 3.758 11.632 7.022 1.00 89.69 223 THR A CA 1
ATOM 1711 C C . THR A 1 223 ? 4.529 12.250 8.181 1.00 89.69 223 THR A C 1
ATOM 1713 O O . THR A 1 223 ? 3.953 12.449 9.251 1.00 89.69 223 THR A O 1
ATOM 1716 N N . TRP A 1 224 ? 5.780 12.648 7.952 1.00 87.50 224 TRP A N 1
ATOM 1717 C CA . TRP A 1 224 ? 6.603 13.375 8.909 1.00 87.50 224 TRP A CA 1
ATOM 1718 C C . TRP A 1 224 ? 5.971 14.712 9.305 1.00 87.50 224 TRP A C 1
ATOM 1720 O O . TRP A 1 224 ? 5.744 14.951 10.490 1.00 87.50 224 TRP A O 1
ATOM 1730 N N . ARG A 1 225 ? 5.581 15.549 8.333 1.00 89.38 225 ARG A N 1
ATOM 1731 C CA . ARG A 1 225 ? 4.878 16.818 8.601 1.00 89.38 225 ARG A CA 1
ATOM 1732 C C . ARG A 1 225 ? 3.564 16.601 9.351 1.00 89.38 225 ARG A C 1
ATOM 1734 O O . ARG A 1 225 ? 3.267 17.325 10.297 1.00 89.38 225 ARG A O 1
ATOM 1741 N N . ALA A 1 226 ? 2.795 15.580 8.971 1.00 84.94 226 ALA A N 1
ATOM 1742 C CA . ALA A 1 226 ? 1.542 15.236 9.640 1.00 84.94 226 ALA A CA 1
ATOM 1743 C C . ALA A 1 226 ? 1.741 14.747 11.086 1.00 84.94 226 ALA A C 1
ATOM 1745 O O . ALA A 1 226 ? 0.838 14.904 11.909 1.00 84.94 226 ALA A O 1
ATOM 1746 N N . MET A 1 227 ? 2.889 14.137 11.399 1.00 81.00 227 MET A N 1
ATOM 1747 C CA . MET A 1 227 ? 3.273 13.789 12.769 1.00 81.00 227 MET A CA 1
ATOM 1748 C C . MET A 1 227 ? 3.746 15.015 13.548 1.00 81.00 227 MET A C 1
ATOM 1750 O O . MET A 1 227 ? 3.313 15.193 14.679 1.00 81.00 227 MET A O 1
ATOM 1754 N N . GLN A 1 228 ? 4.563 15.884 12.946 1.00 81.81 228 GLN A N 1
ATOM 1755 C CA . GLN A 1 228 ? 5.033 17.109 13.597 1.00 81.81 228 GLN A CA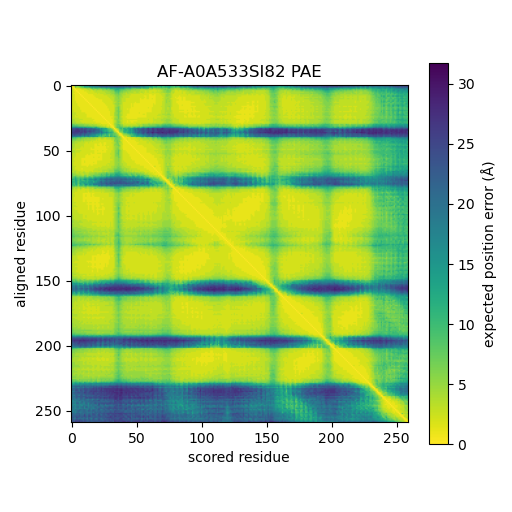 1
ATOM 1756 C C . GLN A 1 228 ? 3.885 18.042 13.991 1.00 81.81 228 GLN A C 1
ATOM 1758 O O . GLN A 1 228 ? 3.863 18.528 15.114 1.00 81.81 228 GLN A O 1
ATOM 1763 N N . ALA A 1 229 ? 2.894 18.221 13.114 1.00 79.81 229 ALA A N 1
ATOM 1764 C CA . ALA A 1 229 ? 1.717 19.046 13.389 1.00 79.81 229 ALA A CA 1
ATOM 1765 C C . ALA A 1 229 ? 0.834 18.521 14.544 1.00 79.81 229 ALA A C 1
ATOM 1767 O O . ALA A 1 229 ? -0.046 19.235 15.014 1.00 79.81 229 ALA A O 1
ATOM 1768 N N . GLY A 1 230 ? 1.019 17.271 14.983 1.00 68.81 230 GLY A N 1
ATOM 1769 C CA . GLY A 1 230 ? 0.320 16.730 16.151 1.00 68.81 230 GLY A CA 1
ATOM 1770 C C . GLY A 1 230 ? 0.971 17.103 17.489 1.00 68.81 230 GLY A C 1
ATOM 1771 O O . GLY A 1 230 ? 0.277 17.165 18.506 1.00 68.81 230 GLY A O 1
ATOM 1772 N N . LEU A 1 231 ? 2.281 17.386 17.497 1.00 64.94 231 LEU A N 1
ATOM 1773 C CA . LEU A 1 231 ? 3.101 17.478 18.717 1.00 64.94 231 LEU A CA 1
ATOM 1774 C C . LEU A 1 231 ? 2.724 18.646 19.647 1.00 64.94 231 LEU A C 1
ATOM 1776 O O . LEU A 1 231 ? 3.149 18.668 20.807 1.00 64.94 231 LEU A O 1
ATOM 1780 N N . ASP A 1 232 ? 1.920 19.593 19.160 1.00 57.84 232 ASP A N 1
ATOM 1781 C CA . ASP A 1 232 ? 1.381 20.714 19.936 1.00 57.84 232 ASP A CA 1
ATOM 1782 C C . ASP A 1 232 ? 0.238 20.300 20.884 1.00 57.84 232 ASP A C 1
ATOM 1784 O O . ASP A 1 232 ? -0.175 21.078 21.742 1.00 57.84 232 ASP A O 1
ATOM 1788 N N . GLN A 1 233 ? -0.261 19.062 20.787 1.00 60.50 233 GLN A N 1
ATOM 1789 C CA . GLN A 1 233 ? -1.295 18.530 21.678 1.00 60.50 233 GLN A CA 1
ATOM 1790 C C . GLN A 1 233 ? -0.664 17.919 22.941 1.00 60.50 233 GLN A C 1
ATOM 1792 O O . GLN A 1 233 ? 0.227 17.074 22.860 1.00 60.50 233 GLN A O 1
ATOM 1797 N N . ALA A 1 234 ? -1.146 18.311 24.127 1.00 51.47 234 ALA A N 1
ATOM 1798 C CA . ALA A 1 234 ? -0.540 17.980 25.427 1.00 51.47 234 ALA A CA 1
ATOM 1799 C C . ALA A 1 234 ? -0.317 16.470 25.685 1.00 51.47 234 ALA A C 1
ATOM 1801 O O . ALA A 1 234 ? 0.640 16.107 26.360 1.00 51.47 234 ALA A O 1
ATOM 1802 N N . GLY A 1 235 ? -1.132 15.583 25.097 1.00 54.25 235 GLY A N 1
ATOM 1803 C CA . GLY A 1 235 ? -0.972 14.121 25.193 1.00 54.25 235 GLY A CA 1
ATOM 1804 C C . GLY A 1 235 ? 0.009 13.490 24.189 1.00 54.25 235 GLY A C 1
ATOM 1805 O O . GLY A 1 235 ? 0.279 12.292 24.270 1.00 54.25 235 GLY A O 1
ATOM 1806 N N . GLU A 1 236 ? 0.543 14.250 23.227 1.00 52.38 236 GLU A N 1
ATOM 1807 C CA . GLU A 1 236 ? 1.505 13.738 22.239 1.00 52.38 236 GLU A CA 1
ATOM 1808 C C . GLU A 1 236 ? 2.961 13.772 22.732 1.00 52.38 236 GLU A C 1
ATOM 1810 O O . GLU A 1 236 ? 3.790 12.995 22.250 1.00 52.38 236 GLU A O 1
ATOM 1815 N N . ARG A 1 237 ? 3.279 14.610 23.729 1.00 50.44 237 ARG A N 1
ATOM 1816 C CA . ARG A 1 237 ? 4.653 14.794 24.230 1.00 50.44 237 ARG A CA 1
ATOM 1817 C C . ARG A 1 237 ? 5.199 13.590 25.009 1.00 50.44 237 ARG A C 1
ATOM 1819 O O . ARG A 1 237 ? 6.394 13.323 24.916 1.00 50.44 237 ARG A O 1
ATOM 1826 N N . GLU A 1 238 ? 4.345 12.838 25.703 1.00 53.16 238 GLU A N 1
ATOM 1827 C CA . GLU A 1 238 ? 4.742 11.753 26.625 1.00 53.16 238 GLU A CA 1
ATOM 1828 C C . GLU A 1 238 ? 4.671 10.340 26.013 1.00 53.16 238 GLU A C 1
ATOM 1830 O O . GLU A 1 238 ? 4.833 9.330 26.696 1.00 53.16 238 GLU A O 1
ATOM 1835 N N . SER A 1 239 ? 4.422 10.220 24.708 1.00 59.50 239 SER A N 1
ATOM 1836 C CA . SER A 1 239 ? 4.153 8.914 24.109 1.00 59.50 239 SER A CA 1
ATOM 1837 C C . SER A 1 239 ? 5.391 8.007 23.989 1.00 59.50 239 SER A C 1
ATOM 1839 O O . SER A 1 239 ? 6.324 8.309 23.244 1.00 59.50 239 SER A O 1
ATOM 1841 N N . LEU A 1 240 ? 5.324 6.802 24.577 1.00 59.62 240 LEU A N 1
ATOM 1842 C CA . LEU A 1 240 ? 6.275 5.688 24.369 1.00 59.62 240 LEU A CA 1
ATOM 1843 C C . LEU A 1 240 ? 6.505 5.341 22.887 1.00 59.62 240 LEU A C 1
ATOM 1845 O O . LEU A 1 240 ? 7.578 4.889 22.497 1.00 59.62 240 LEU A O 1
ATOM 1849 N N . LEU A 1 241 ? 5.515 5.592 22.030 1.00 58.16 241 LEU A N 1
ATOM 1850 C CA . LEU A 1 241 ? 5.609 5.331 20.594 1.00 58.16 241 LEU A CA 1
ATOM 1851 C C . LEU A 1 241 ? 6.602 6.278 19.901 1.00 58.16 241 LEU A C 1
ATOM 1853 O O . LEU A 1 241 ? 7.201 5.884 18.908 1.00 58.16 241 LEU A O 1
ATOM 1857 N N . ARG A 1 242 ? 6.848 7.483 20.442 1.00 62.47 242 ARG A N 1
ATOM 1858 C CA . ARG A 1 242 ? 7.941 8.355 19.980 1.00 62.47 242 ARG A CA 1
ATOM 1859 C C . ARG A 1 242 ? 9.300 7.713 20.249 1.00 62.47 242 ARG A C 1
ATOM 1861 O O . ARG A 1 242 ? 10.150 7.735 19.369 1.00 62.47 242 ARG A O 1
ATOM 1868 N N . TRP A 1 243 ? 9.489 7.120 21.427 1.00 56.88 243 TRP A N 1
ATOM 1869 C CA . TRP A 1 243 ? 10.723 6.412 21.773 1.00 56.88 243 TRP A CA 1
ATOM 1870 C C . TRP A 1 243 ? 10.955 5.205 20.870 1.00 56.88 243 TRP A C 1
ATOM 1872 O O . TRP A 1 243 ? 12.051 5.055 20.345 1.00 56.88 243 TRP A O 1
ATOM 1882 N N . VAL A 1 244 ? 9.916 4.410 20.600 1.00 65.69 244 VAL A N 1
ATOM 1883 C CA . VAL A 1 244 ? 9.999 3.289 19.648 1.00 65.69 244 VAL A CA 1
ATOM 1884 C C . VAL A 1 244 ? 10.339 3.779 18.241 1.00 65.69 244 VAL A C 1
ATOM 1886 O O . VAL A 1 244 ? 11.194 3.192 17.593 1.00 65.69 244 VAL A O 1
ATOM 1889 N N . VAL A 1 245 ? 9.727 4.870 17.769 1.00 65.00 245 VAL A N 1
ATOM 1890 C CA . VAL A 1 245 ? 10.061 5.461 16.463 1.00 65.00 245 VAL A CA 1
ATOM 1891 C C . VAL A 1 245 ? 11.510 5.922 16.428 1.00 65.00 245 VAL A C 1
ATOM 1893 O O . VAL A 1 245 ? 12.223 5.562 15.505 1.00 65.00 245 VAL A O 1
ATOM 1896 N N . LEU A 1 246 ? 11.968 6.677 17.427 1.00 65.56 246 LEU A N 1
ATOM 1897 C CA . LEU A 1 246 ? 13.354 7.144 17.493 1.00 65.56 246 LEU A CA 1
ATOM 1898 C C . LEU A 1 246 ? 14.344 5.976 17.558 1.00 65.56 246 LEU A C 1
ATOM 1900 O O . LEU A 1 246 ? 15.389 6.046 16.922 1.00 65.56 246 LEU A O 1
ATOM 1904 N N . TYR A 1 247 ? 13.990 4.898 18.259 1.00 70.75 247 TYR A N 1
ATOM 1905 C CA . TYR A 1 247 ? 14.797 3.686 18.336 1.00 70.75 247 TYR A CA 1
ATOM 1906 C C . TYR A 1 247 ? 14.819 2.916 17.010 1.00 70.75 247 TYR A C 1
ATOM 1908 O O . TYR A 1 247 ? 15.870 2.483 16.562 1.00 70.75 247 TYR A O 1
ATOM 1916 N N . LEU A 1 248 ? 13.677 2.773 16.334 1.00 69.81 248 LEU A N 1
ATOM 1917 C CA . LEU A 1 248 ? 13.625 2.156 15.007 1.00 69.81 248 LEU A CA 1
ATOM 1918 C C . LEU A 1 248 ? 14.372 2.996 13.969 1.00 69.81 248 LEU A C 1
ATOM 1920 O O . LEU A 1 248 ? 15.041 2.434 13.112 1.00 69.81 248 LEU A O 1
ATOM 1924 N N . LEU A 1 249 ? 14.296 4.326 14.058 1.00 70.94 249 LEU A N 1
ATOM 1925 C CA . LEU A 1 249 ? 15.041 5.240 13.194 1.00 70.94 249 LEU A CA 1
ATOM 1926 C C . LEU A 1 249 ? 16.549 5.151 13.443 1.00 70.94 249 LEU A C 1
ATOM 1928 O O . LEU A 1 249 ? 17.314 5.101 12.481 1.00 70.94 249 LEU A O 1
ATOM 1932 N N . SER A 1 250 ? 16.986 5.097 14.705 1.00 70.25 250 SER A N 1
ATOM 1933 C CA . SER A 1 250 ? 18.405 4.934 15.027 1.00 70.25 250 SER A CA 1
ATOM 1934 C C . SER A 1 250 ? 18.922 3.560 14.599 1.00 70.25 250 SER A C 1
ATOM 1936 O O . SER A 1 250 ? 19.994 3.472 14.007 1.00 70.25 250 SER A O 1
ATOM 1938 N N . LEU A 1 251 ? 18.142 2.499 14.816 1.00 66.19 251 LEU A N 1
ATOM 1939 C CA . LEU A 1 251 ? 18.503 1.130 14.448 1.00 66.19 251 LEU A CA 1
ATOM 1940 C C . LEU A 1 251 ? 18.503 0.925 12.928 1.00 66.19 251 LEU A C 1
ATOM 1942 O O . LEU A 1 251 ? 19.406 0.276 12.407 1.00 66.19 251 LEU A O 1
ATOM 1946 N N . ALA A 1 252 ? 17.562 1.539 12.203 1.00 63.00 252 ALA A N 1
ATOM 1947 C CA . ALA A 1 252 ? 17.588 1.593 10.743 1.00 63.00 252 ALA A CA 1
ATOM 1948 C C . ALA A 1 252 ? 18.836 2.329 10.238 1.00 63.00 252 ALA A C 1
ATOM 1950 O O . ALA A 1 252 ? 19.510 1.822 9.347 1.00 63.00 252 ALA A O 1
ATOM 1951 N N . GLY A 1 253 ? 19.192 3.465 10.850 1.00 63.81 253 GLY A N 1
ATOM 1952 C CA . GLY A 1 253 ? 20.430 4.182 10.539 1.00 63.81 253 GLY A CA 1
ATOM 1953 C C . GLY A 1 253 ? 21.672 3.303 10.712 1.00 63.81 253 GLY A C 1
ATOM 1954 O O . GLY A 1 253 ? 22.488 3.209 9.800 1.00 63.81 253 GLY A O 1
ATOM 1955 N N . VAL A 1 254 ? 21.777 2.582 11.831 1.00 64.38 254 VAL A N 1
ATOM 1956 C CA . VAL A 1 254 ? 22.881 1.636 12.076 1.00 64.38 254 VAL A CA 1
ATOM 1957 C C . VAL A 1 254 ? 22.892 0.508 11.042 1.00 64.38 254 VAL A C 1
ATOM 1959 O O . VAL A 1 254 ? 23.934 0.237 10.451 1.00 64.38 254 VAL A O 1
ATOM 1962 N N . GLY A 1 255 ? 21.743 -0.116 10.771 1.00 61.28 255 GLY A N 1
ATOM 1963 C CA . GLY A 1 255 ? 21.635 -1.200 9.792 1.00 61.28 255 GLY A CA 1
ATOM 1964 C C . GLY A 1 255 ? 22.067 -0.777 8.389 1.00 61.28 255 GLY A C 1
ATOM 1965 O O . GLY A 1 255 ? 22.788 -1.514 7.731 1.00 61.28 255 GLY A O 1
ATOM 1966 N N . THR A 1 256 ? 21.706 0.437 7.965 1.00 59.75 256 THR A N 1
ATOM 1967 C CA . THR A 1 256 ? 22.065 0.967 6.637 1.00 59.75 256 THR A CA 1
ATOM 1968 C C . THR A 1 256 ? 23.539 1.321 6.469 1.00 59.75 256 THR A C 1
ATOM 1970 O O . THR A 1 256 ? 23.993 1.437 5.338 1.00 59.75 256 THR A O 1
ATOM 1973 N N . VAL A 1 257 ? 24.273 1.525 7.567 1.00 62.75 257 VAL A N 1
ATOM 1974 C CA . VAL A 1 257 ? 25.718 1.814 7.548 1.00 62.75 257 VAL A CA 1
ATOM 1975 C C . VAL A 1 257 ? 26.545 0.524 7.559 1.00 62.75 257 VAL A C 1
ATOM 1977 O O . VAL A 1 257 ? 27.688 0.524 7.113 1.00 62.75 257 VAL A O 1
ATOM 1980 N N . LEU A 1 258 ? 25.981 -0.572 8.076 1.00 51.78 258 LEU A N 1
ATOM 1981 C CA . LEU A 1 258 ? 26.664 -1.861 8.224 1.00 51.78 258 LEU A CA 1
ATOM 1982 C C . LEU A 1 258 ? 26.551 -2.782 6.994 1.00 51.78 258 LEU A C 1
ATOM 1984 O O . LEU A 1 258 ? 27.199 -3.829 6.981 1.00 51.78 258 LEU A O 1
ATOM 1988 N N . THR A 1 259 ? 25.743 -2.420 5.995 1.00 51.00 259 THR A N 1
ATOM 1989 C CA . THR A 1 259 ? 25.533 -3.162 4.734 1.00 51.00 259 THR A CA 1
ATOM 1990 C C . THR A 1 259 ? 26.038 -2.371 3.543 1.00 51.00 259 THR A C 1
ATOM 1992 O O . THR A 1 259 ? 26.719 -2.970 2.686 1.00 51.00 259 THR A O 1
#

Secondary structure (DSSP, 8-state):
--HHHHHHHHHHHHHHHHHHHHHHHHHHHHHH-TT-TTHHHHHHHHHHHHHHHHHHHHHHHHHHHHHHHHH-HHHHS-HH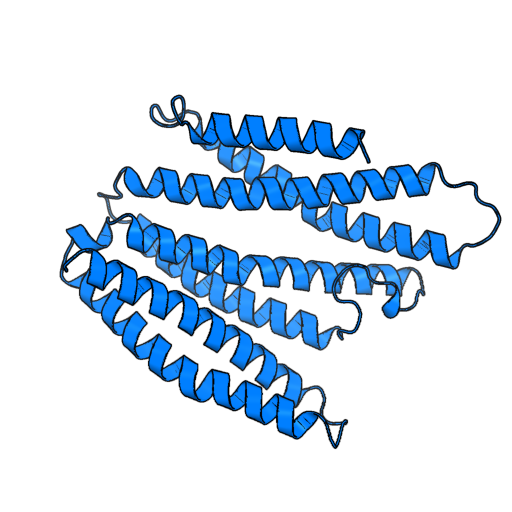HHHHHHHHHHHHHHHHHHHHHHHHHHHHHHHTT--GGG-SSSTT--HHHHHHHHHHHHHHHHHHHHHHHHHHTSTT--THHHHHHHHHHHHHHHHHHHHHHHHHHHHHHHHHS---S-HHHHHHHHHHHHHHHHHHHHHHHHHHHHHHTTTTSTTTTT-HHHHHHHHHHHHHHHHHHH-

Nearest PDB structures (foldseek):
  7tai-assembly1_C  TM=2.462E-01  e=5.464E+00  Homo sapiens
  3txn-assembly1_A  TM=1.680E-01  e=8.120E+00  Drosophila melanogaster

Solvent-accessible surface area (backbone atoms only — not comparable to full-atom values): 13479 Å² total; per-residue (Å²): 128,63,68,68,61,53,53,49,40,45,51,53,24,49,54,22,46,51,36,28,52,54,11,50,40,41,41,58,44,51,74,70,57,79,80,49,95,71,63,48,62,58,49,40,50,53,13,46,51,32,32,67,53,15,45,58,53,19,55,53,33,44,52,48,54,52,56,50,30,79,76,31,77,71,55,65,45,33,46,65,59,46,45,42,55,50,49,49,38,49,66,22,44,51,54,19,51,49,19,49,38,21,48,49,21,42,49,44,24,52,76,70,73,44,65,60,77,58,32,79,45,58,47,93,53,54,70,62,54,28,51,48,38,23,50,55,22,47,53,53,30,50,53,52,50,57,52,54,53,61,65,62,75,46,97,72,74,43,78,59,42,56,59,49,54,47,52,48,44,49,55,47,28,54,52,14,42,51,32,28,52,54,15,49,52,45,46,51,54,58,71,71,48,80,83,86,72,66,60,71,70,50,53,37,52,51,27,40,20,50,30,28,36,68,52,8,46,59,42,22,53,51,37,48,52,60,51,58,74,46,54,84,40,86,80,53,74,80,43,67,65,56,54,52,50,53,49,53,53,51,49,49,53,53,55,67,72,77,109